Protein AF-A0A512PCZ6-F1 (afdb_monomer_lite)

Foldseek 3Di:
DKAWFFQADPDSVVLCQQFPPFIWDQALFWIWTDGGPHPVGPDDTAIATDDQDARHFAAKEWEKEWFQAPFAIKIFIKIFTAHNVLDTRDIDGQLPMGPDPPPNSNVRRTNPPVNVVVSCVNNVHHYHYYYCYLPVVVCCVNPNCNPPCRVVRLVVLLVQLVVLLVQLVVLLVVLVVVVVVDDPPCNVPSVVSNVSSVVSNVCSVRSNGSNVVVVVVVVVVVVVVVVVVVVVVVVVD

Structure (mmCIF, N/CA/C/O backbone):
data_AF-A0A512PCZ6-F1
#
_entry.id   AF-A0A512PCZ6-F1
#
loop_
_atom_site.group_PDB
_atom_site.id
_atom_site.type_symbol
_atom_site.label_atom_id
_atom_site.label_alt_id
_atom_site.label_comp_id
_atom_site.label_asym_id
_atom_site.label_entity_id
_atom_site.label_seq_id
_atom_site.pdbx_PDB_ins_code
_atom_site.Cartn_x
_atom_site.Cartn_y
_atom_site.Cartn_z
_atom_site.occupancy
_atom_site.B_iso_or_equiv
_atom_site.auth_seq_id
_atom_site.auth_comp_id
_atom_site.auth_asym_id
_atom_site.auth_atom_id
_atom_site.pdbx_PDB_model_num
ATOM 1 N N . MET A 1 1 ? -11.264 8.143 18.933 1.00 89.62 1 MET A N 1
ATOM 2 C CA . MET A 1 1 ? -10.425 9.184 18.302 1.00 89.62 1 MET A CA 1
ATOM 3 C C . MET A 1 1 ? -10.773 9.283 16.828 1.00 89.62 1 MET A C 1
ATOM 5 O O . MET A 1 1 ? -10.723 8.280 16.128 1.00 89.62 1 MET A O 1
ATOM 9 N N . LEU A 1 2 ? -11.138 10.481 16.368 1.00 88.44 2 LEU A N 1
ATOM 10 C CA . LEU A 1 2 ? -11.396 10.754 14.955 1.00 88.44 2 LEU A CA 1
ATOM 11 C C . LEU A 1 2 ? -10.112 11.264 14.290 1.00 88.44 2 LEU A C 1
ATOM 13 O O . LEU A 1 2 ? -9.529 12.254 14.727 1.00 88.44 2 LEU A O 1
ATOM 17 N N . LEU A 1 3 ? -9.690 10.586 13.232 1.00 83.88 3 LEU A N 1
ATOM 18 C CA . LEU A 1 3 ? -8.565 10.932 12.379 1.00 83.88 3 LEU A CA 1
ATOM 19 C C . LEU A 1 3 ? -9.104 11.409 11.031 1.00 83.88 3 LEU A C 1
ATOM 21 O O . LEU A 1 3 ? -9.887 10.723 10.366 1.00 83.88 3 LEU A O 1
ATOM 25 N N . THR A 1 4 ? -8.662 12.589 10.613 1.00 79.31 4 THR A N 1
ATOM 26 C CA . THR A 1 4 ? -8.939 13.142 9.287 1.00 79.31 4 THR A CA 1
ATOM 27 C C . THR A 1 4 ? -7.684 13.073 8.416 1.00 79.31 4 THR A C 1
ATOM 29 O O . THR A 1 4 ? -6.571 13.069 8.945 1.00 79.31 4 THR A O 1
ATOM 32 N N . PRO A 1 5 ? -7.843 12.995 7.083 1.00 71.81 5 PRO A N 1
ATOM 33 C CA . PRO A 1 5 ? -6.726 12.990 6.156 1.00 71.81 5 PRO A CA 1
ATOM 34 C C . PRO A 1 5 ? -5.799 14.192 6.359 1.00 71.81 5 PRO A C 1
ATOM 36 O O . PRO A 1 5 ? -6.232 15.340 6.273 1.00 71.81 5 PRO A O 1
ATOM 39 N N . ASN A 1 6 ? -4.506 13.945 6.542 1.00 69.19 6 ASN A N 1
ATOM 40 C CA . ASN A 1 6 ? -3.483 14.957 6.325 1.00 69.19 6 ASN A CA 1
ATOM 41 C C . ASN A 1 6 ? -3.512 15.408 4.855 1.00 69.19 6 ASN A C 1
ATOM 43 O O . ASN A 1 6 ? -3.554 14.587 3.937 1.00 69.19 6 ASN A O 1
ATOM 47 N N . HIS A 1 7 ? -3.486 16.718 4.627 1.00 61.47 7 HIS A N 1
ATOM 48 C CA . HIS A 1 7 ? -3.535 17.290 3.282 1.00 61.47 7 HIS A CA 1
ATOM 49 C C . HIS A 1 7 ? -2.151 17.616 2.694 1.00 61.47 7 HIS A C 1
ATOM 51 O O . HIS A 1 7 ? -2.075 17.924 1.507 1.00 61.47 7 HIS A O 1
ATOM 57 N N . GLY A 1 8 ? -1.061 17.476 3.461 1.00 53.44 8 GLY A N 1
ATOM 58 C CA . GLY A 1 8 ? 0.315 17.550 2.951 1.00 53.44 8 GLY A CA 1
ATOM 59 C C . GLY A 1 8 ? 0.695 18.847 2.204 1.00 53.44 8 GLY A C 1
ATOM 60 O O . GLY A 1 8 ? -0.005 19.853 2.241 1.00 53.44 8 GLY A O 1
ATOM 61 N N . ARG A 1 9 ? 1.866 18.822 1.544 1.00 47.56 9 ARG A N 1
ATOM 62 C CA . ARG A 1 9 ? 2.565 19.967 0.903 1.00 47.56 9 ARG A CA 1
ATOM 63 C C . ARG A 1 9 ? 2.123 20.283 -0.541 1.00 47.56 9 ARG A C 1
ATOM 65 O O . ARG A 1 9 ? 2.677 21.188 -1.158 1.00 47.56 9 ARG A O 1
ATOM 72 N N . TYR A 1 10 ? 1.200 19.505 -1.097 1.00 52.16 10 TYR A N 1
ATOM 73 C CA . TYR A 1 10 ? 0.726 19.620 -2.483 1.00 52.16 10 TYR A CA 1
ATOM 74 C C . TYR A 1 10 ? -0.538 20.479 -2.553 1.00 52.16 10 TYR A C 1
ATOM 76 O O . TYR A 1 10 ? -1.189 20.645 -1.527 1.00 52.16 10 TYR A O 1
ATOM 84 N N . ASP A 1 11 ? -0.876 21.026 -3.734 1.00 55.56 11 ASP A N 1
ATOM 85 C CA . ASP A 1 11 ? -1.989 21.976 -3.915 1.00 55.56 11 ASP A CA 1
ATOM 86 C C . ASP A 1 11 ? -3.255 21.510 -3.181 1.00 55.56 11 ASP A C 1
ATOM 88 O O . ASP A 1 11 ? -4.015 20.638 -3.629 1.00 55.56 11 ASP A O 1
ATOM 92 N N . GLY A 1 12 ? -3.448 22.121 -2.010 1.00 55.81 12 GLY A N 1
ATOM 93 C CA . GLY A 1 12 ? -4.436 21.716 -1.031 1.00 55.81 12 GLY A CA 1
ATOM 94 C C . GLY A 1 12 ? -5.857 21.889 -1.538 1.00 55.81 12 GLY A C 1
ATOM 95 O O . GLY A 1 12 ? -6.773 21.436 -0.871 1.00 55.81 12 GLY A O 1
ATOM 96 N N . LYS A 1 13 ? -6.092 22.510 -2.702 1.00 60.41 13 LYS A N 1
ATOM 97 C CA . LYS A 1 13 ? -7.433 22.600 -3.294 1.00 60.41 13 LYS A CA 1
ATOM 98 C C . LYS A 1 13 ? -7.805 21.360 -4.104 1.00 60.41 13 LYS A C 1
ATOM 100 O O . LYS A 1 13 ? -8.945 20.905 -4.010 1.00 60.41 13 LYS A O 1
ATOM 105 N N . LEU A 1 14 ? -6.876 20.799 -4.878 1.00 61.47 14 LEU A N 1
ATOM 106 C CA . LEU A 1 14 ? -7.178 19.703 -5.807 1.00 61.47 14 LEU A CA 1
ATOM 107 C C . LEU A 1 14 ? -7.218 18.342 -5.101 1.00 61.47 14 LEU A C 1
ATOM 109 O O . LEU A 1 14 ? -8.095 17.527 -5.384 1.00 61.47 14 LEU A O 1
ATOM 113 N N . ILE A 1 15 ? -6.319 18.124 -4.136 1.00 60.81 15 ILE A N 1
ATOM 114 C CA . ILE A 1 15 ? -6.320 16.916 -3.297 1.00 60.81 15 ILE A CA 1
ATOM 115 C C . ILE A 1 15 ? -7.497 16.965 -2.317 1.00 60.81 15 ILE A C 1
ATOM 117 O O . ILE A 1 15 ? -8.264 16.012 -2.246 1.00 60.81 15 ILE A O 1
ATOM 121 N N . ARG A 1 16 ? -7.732 18.092 -1.634 1.00 63.84 16 ARG A N 1
ATOM 122 C CA . ARG A 1 16 ? -8.834 18.209 -0.661 1.00 63.84 16 ARG A CA 1
ATOM 123 C C . ARG A 1 16 ? -10.203 17.903 -1.264 1.00 63.84 16 ARG A C 1
ATOM 125 O O . ARG A 1 16 ? -10.959 17.166 -0.650 1.00 63.84 16 ARG A O 1
ATOM 132 N N . ARG A 1 17 ? -10.499 18.382 -2.481 1.00 67.25 17 ARG A N 1
ATOM 133 C CA . ARG A 1 17 ? -11.778 18.092 -3.162 1.00 67.25 17 ARG A CA 1
ATOM 134 C C . ARG A 1 17 ? -11.961 16.623 -3.539 1.00 67.25 17 ARG A C 1
ATOM 136 O O . ARG A 1 17 ? -13.079 16.128 -3.519 1.00 67.25 17 ARG A O 1
ATOM 143 N N . ARG A 1 18 ? -10.888 15.917 -3.905 1.00 66.69 18 ARG A N 1
ATOM 144 C CA . ARG A 1 18 ? -10.966 14.490 -4.270 1.00 66.69 18 ARG A CA 1
ATOM 145 C C . ARG A 1 18 ? -11.192 13.587 -3.060 1.00 66.69 18 ARG A C 1
ATOM 147 O O . ARG A 1 18 ? -11.585 12.440 -3.241 1.00 66.69 18 ARG A O 1
ATOM 154 N N . TYR A 1 19 ? -10.941 14.093 -1.855 1.00 67.12 19 TYR A N 1
ATOM 155 C CA . TYR A 1 19 ? -10.901 13.279 -0.642 1.00 67.12 19 TYR A CA 1
ATOM 156 C C . TYR A 1 19 ? -11.730 13.829 0.516 1.00 67.12 19 TYR A C 1
ATOM 158 O O . TYR A 1 19 ? -11.623 13.373 1.654 1.00 67.12 19 TYR A O 1
ATOM 166 N N . GLU A 1 20 ? -12.602 14.782 0.203 1.00 70.94 20 GLU A N 1
ATOM 167 C CA . GLU A 1 20 ? -13.595 15.324 1.113 1.00 70.94 20 GLU A CA 1
ATOM 168 C C . GLU A 1 20 ? -14.537 14.213 1.605 1.00 70.94 20 GLU A C 1
ATOM 170 O O . GLU A 1 20 ? -15.007 13.375 0.825 1.00 70.94 20 GLU A O 1
ATOM 175 N N . GLY A 1 21 ? -14.776 14.189 2.918 1.00 73.94 21 GLY A N 1
ATOM 176 C CA . GLY A 1 21 ? -15.609 13.184 3.583 1.00 73.94 21 GLY A CA 1
ATOM 177 C C . GLY A 1 21 ? -14.881 11.913 4.038 1.00 73.94 21 GLY A C 1
ATOM 178 O O . GLY A 1 21 ? -15.493 11.113 4.738 1.00 73.94 21 GLY A O 1
ATOM 179 N N . SER A 1 22 ? -13.593 11.729 3.709 1.00 82.06 22 SER A N 1
ATOM 180 C CA . SER A 1 22 ? -12.826 10.587 4.229 1.00 82.06 22 SER A CA 1
ATOM 181 C C . SER A 1 22 ? -12.490 10.784 5.708 1.00 82.06 22 SER A C 1
ATOM 183 O O . SER A 1 22 ? -11.993 11.839 6.104 1.00 82.06 22 SER A O 1
ATOM 185 N N . SER A 1 23 ? -12.688 9.760 6.533 1.00 87.25 23 SER A N 1
ATOM 186 C CA . SER A 1 23 ? -12.362 9.788 7.964 1.00 87.25 23 SER A CA 1
ATOM 187 C C . SER A 1 23 ? -12.113 8.384 8.501 1.00 87.25 23 SER A C 1
ATOM 189 O O . SER A 1 23 ? -12.672 7.410 8.003 1.00 87.25 23 SER A O 1
ATOM 191 N N . VAL A 1 24 ? -11.265 8.281 9.520 1.00 90.25 24 VAL A N 1
ATOM 192 C CA . VAL A 1 24 ? -11.082 7.058 10.307 1.00 90.25 24 VAL A CA 1
ATOM 193 C C . VAL A 1 24 ? -11.428 7.391 11.744 1.00 90.25 24 VAL A C 1
ATOM 195 O O . VAL A 1 24 ? -10.840 8.290 12.329 1.00 90.25 24 VAL A O 1
ATOM 198 N N . GLU A 1 25 ? -12.358 6.661 12.328 1.00 93.94 25 GLU A N 1
ATOM 199 C CA . GLU A 1 25 ? -12.648 6.715 13.749 1.00 93.94 25 GLU A CA 1
ATOM 200 C C . GLU A 1 25 ? -12.174 5.419 14.399 1.00 93.94 25 GLU A C 1
ATOM 202 O O . GLU A 1 25 ? -12.557 4.336 13.967 1.00 93.94 25 GLU A O 1
ATOM 207 N N . ILE A 1 26 ? -11.327 5.533 15.418 1.00 92.94 26 ILE A N 1
ATOM 208 C CA . ILE A 1 26 ? -10.860 4.416 16.248 1.00 92.94 26 ILE A CA 1
ATOM 209 C C . ILE A 1 26 ? -11.173 4.794 17.691 1.00 92.94 26 ILE A C 1
ATOM 211 O O . ILE A 1 26 ? -10.540 5.695 18.245 1.00 92.94 26 ILE A O 1
ATOM 215 N N . GLY A 1 27 ? -12.210 4.199 18.269 1.00 90.12 27 GLY A N 1
ATOM 216 C CA . GLY A 1 27 ? -12.646 4.426 19.650 1.00 90.12 27 GLY A CA 1
ATOM 217 C C . GLY A 1 27 ? -12.642 3.131 20.453 1.00 90.12 27 GLY A C 1
ATOM 218 O O . GLY A 1 27 ? -12.263 2.099 19.927 1.00 90.12 27 GLY A O 1
ATOM 219 N N . ALA A 1 28 ? -13.094 3.178 21.707 1.00 87.25 28 ALA A N 1
ATOM 220 C CA . ALA A 1 28 ? -13.149 1.990 22.567 1.00 87.25 28 ALA A CA 1
ATOM 221 C C . ALA A 1 28 ? -14.143 0.922 22.068 1.00 87.25 28 ALA A C 1
ATOM 223 O O . ALA A 1 28 ? -13.954 -0.264 22.310 1.00 87.25 28 ALA A O 1
ATOM 224 N N . GLU A 1 29 ? -15.203 1.334 21.366 1.00 89.75 29 GLU A N 1
ATOM 225 C CA . GLU A 1 29 ? -16.271 0.425 20.931 1.00 89.75 29 GLU A CA 1
ATOM 226 C C . GLU A 1 29 ? -16.068 -0.124 19.513 1.00 89.75 29 GLU A C 1
ATOM 228 O O . GLU A 1 29 ? -16.644 -1.154 19.154 1.00 89.75 29 GLU A O 1
AT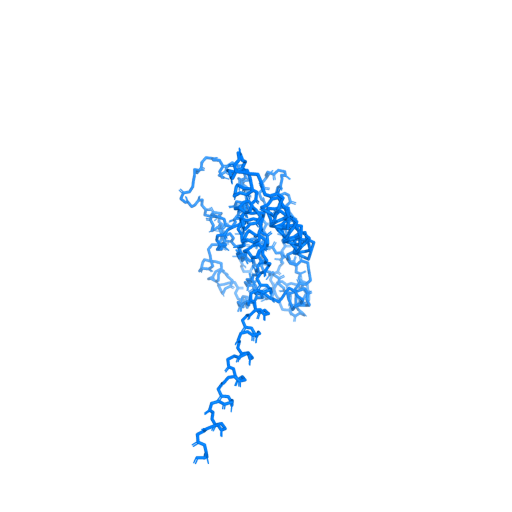OM 233 N N . GLY A 1 30 ? -15.260 0.541 18.682 1.00 94.44 30 GLY A N 1
ATOM 234 C CA . GLY A 1 30 ? -15.209 0.222 17.262 1.00 94.44 30 GLY A CA 1
ATOM 235 C C . GLY A 1 30 ? -14.184 0.993 16.442 1.00 94.44 30 GLY A C 1
ATOM 236 O O . GLY A 1 30 ? -13.645 2.023 16.855 1.00 94.44 30 GLY A O 1
ATOM 237 N N . ILE A 1 31 ? -13.975 0.486 15.227 1.00 95.69 31 ILE A N 1
ATOM 238 C CA . ILE A 1 31 ? -13.249 1.146 14.146 1.00 95.69 31 ILE A CA 1
ATOM 239 C C . ILE A 1 31 ? -14.217 1.392 12.994 1.00 95.69 31 ILE A C 1
ATOM 241 O O . ILE A 1 31 ? -14.827 0.458 12.473 1.00 95.69 31 ILE A O 1
ATOM 245 N N . THR A 1 32 ? -14.313 2.636 12.543 1.00 95.31 32 THR A N 1
ATOM 246 C CA . THR A 1 32 ? -15.087 3.007 11.358 1.00 95.31 32 THR A CA 1
ATOM 247 C C . THR A 1 32 ? -14.198 3.739 10.375 1.00 95.31 32 THR A C 1
ATOM 249 O O . THR A 1 32 ? -13.575 4.740 10.716 1.00 95.31 32 THR A O 1
ATOM 252 N N . TRP A 1 33 ? -14.173 3.276 9.130 1.00 91.81 33 TRP A N 1
ATOM 253 C CA . TRP A 1 33 ? -13.545 4.008 8.042 1.00 91.81 33 TRP A CA 1
ATOM 254 C C . TRP A 1 33 ? -14.589 4.449 7.032 1.00 91.81 33 TRP A C 1
ATOM 256 O O . TRP A 1 33 ? -15.329 3.633 6.477 1.00 91.81 33 TRP A O 1
ATOM 266 N N . THR A 1 34 ? -14.608 5.751 6.775 1.00 89.56 34 THR A N 1
ATOM 267 C CA . THR A 1 34 ? -15.403 6.366 5.721 1.00 89.56 34 THR A CA 1
ATOM 268 C C . THR A 1 34 ? -14.472 6.706 4.562 1.00 89.56 34 THR A C 1
ATOM 270 O O . THR A 1 34 ? -13.518 7.463 4.762 1.00 89.56 34 THR A O 1
ATOM 273 N N . PRO A 1 35 ? -14.711 6.149 3.364 1.00 82.88 35 PRO A N 1
ATOM 274 C CA . PRO A 1 35 ? -13.919 6.449 2.185 1.00 82.88 35 PRO A CA 1
ATOM 275 C C . PRO A 1 35 ? -14.226 7.867 1.677 1.00 82.88 35 PRO A C 1
ATOM 277 O O . PRO A 1 35 ? -15.248 8.461 2.033 1.00 82.88 35 PRO A O 1
ATOM 280 N N . PRO A 1 36 ? -13.369 8.421 0.814 1.00 77.38 36 PRO A N 1
ATOM 281 C CA . PRO A 1 36 ? -13.643 9.692 0.157 1.00 77.38 36 PRO A CA 1
ATOM 282 C C . PRO A 1 36 ? -14.895 9.646 -0.729 1.00 77.38 36 PRO A C 1
ATOM 284 O O . PRO A 1 36 ? -15.188 8.642 -1.372 1.00 77.38 36 PRO A O 1
ATOM 287 N N . SER A 1 37 ? -15.597 10.777 -0.821 1.00 70.62 37 SER A N 1
ATOM 288 C CA . SER A 1 37 ? -16.836 10.917 -1.607 1.00 70.62 37 SER A CA 1
ATOM 289 C C . SER A 1 37 ? -16.637 10.901 -3.133 1.00 70.62 37 SER A C 1
ATOM 291 O O . SER A 1 37 ? -17.601 10.790 -3.896 1.00 70.62 37 SER A O 1
ATOM 293 N N . TYR A 1 38 ? -15.396 11.015 -3.613 1.00 69.31 38 TYR A N 1
ATOM 294 C CA . TYR A 1 38 ? -15.095 11.055 -5.040 1.00 69.31 38 TYR A CA 1
ATOM 295 C C . TYR A 1 38 ? -15.208 9.668 -5.684 1.00 69.31 38 TYR A C 1
ATOM 297 O O . TYR A 1 38 ? -14.456 8.753 -5.354 1.00 69.31 38 TYR A O 1
ATOM 305 N N . ARG A 1 39 ? -16.090 9.540 -6.688 1.00 61.22 39 ARG A N 1
ATOM 306 C CA . ARG A 1 39 ? -16.440 8.270 -7.363 1.00 61.22 39 ARG A CA 1
ATOM 307 C C . ARG A 1 39 ? -15.257 7.399 -7.799 1.00 61.22 39 ARG A C 1
ATOM 309 O O . ARG A 1 39 ? -15.390 6.180 -7.788 1.00 61.22 39 ARG A O 1
ATOM 316 N N . ALA A 1 40 ? -14.128 7.986 -8.205 1.00 58.12 40 ALA A N 1
ATOM 317 C CA . ALA A 1 40 ? -12.972 7.206 -8.662 1.00 58.12 40 ALA A CA 1
ATOM 318 C C . ALA A 1 40 ? -12.235 6.468 -7.526 1.00 58.12 40 ALA A C 1
ATOM 320 O O . ALA A 1 40 ? -11.407 5.607 -7.811 1.00 58.12 40 ALA A O 1
ATOM 321 N N . TYR A 1 41 ? -12.539 6.794 -6.266 1.00 57.03 41 TYR A N 1
ATOM 322 C CA . TYR A 1 41 ? -11.958 6.200 -5.060 1.00 57.03 41 TYR A CA 1
ATOM 323 C C . TYR A 1 41 ? -13.043 5.586 -4.163 1.00 57.03 41 TYR A C 1
ATOM 325 O O . TYR A 1 41 ? -12.903 5.590 -2.942 1.00 57.03 41 TYR A O 1
ATOM 333 N N . ASN A 1 42 ? -14.133 5.073 -4.756 1.00 54.59 42 ASN A N 1
ATOM 334 C CA . ASN A 1 42 ? -15.173 4.317 -4.049 1.00 54.59 42 ASN A CA 1
ATOM 335 C C . ASN A 1 42 ? -14.586 3.011 -3.489 1.00 54.59 42 ASN A C 1
ATOM 337 O O . ASN A 1 42 ? -14.740 1.926 -4.047 1.00 54.59 42 ASN A O 1
ATOM 341 N N . HIS A 1 43 ? -13.871 3.127 -2.383 1.00 65.12 43 HIS A N 1
ATOM 342 C CA . HIS A 1 43 ? -13.505 2.005 -1.549 1.00 65.12 43 HIS A CA 1
ATOM 343 C C . HIS A 1 43 ? -14.709 1.610 -0.687 1.00 65.12 43 HIS A C 1
ATOM 345 O O . HIS A 1 43 ? -15.596 2.423 -0.430 1.00 65.12 43 HIS A O 1
ATOM 351 N N . GLY A 1 44 ? -14.766 0.355 -0.242 1.00 72.50 44 GLY A N 1
ATOM 352 C CA . GLY A 1 44 ? -15.824 -0.081 0.666 1.00 72.50 44 GLY A CA 1
ATOM 353 C C . GLY A 1 44 ? -15.697 0.613 2.023 1.00 72.50 44 GLY A C 1
ATOM 354 O O . GLY A 1 44 ? -14.665 0.484 2.678 1.00 72.50 44 GLY A O 1
ATOM 355 N N . ARG A 1 45 ? -16.747 1.324 2.453 1.00 87.56 45 ARG A N 1
ATOM 356 C CA . ARG A 1 45 ? -16.903 1.747 3.854 1.00 87.56 45 ARG A CA 1
ATOM 357 C C . ARG A 1 45 ? -16.951 0.504 4.739 1.00 87.56 45 ARG A C 1
ATOM 359 O O . ARG A 1 45 ? -17.605 -0.470 4.373 1.00 87.56 45 ARG A O 1
ATOM 366 N N . PHE A 1 46 ? -16.342 0.567 5.918 1.00 91.56 46 PHE A N 1
ATOM 367 C CA . PHE A 1 46 ? -16.547 -0.454 6.942 1.00 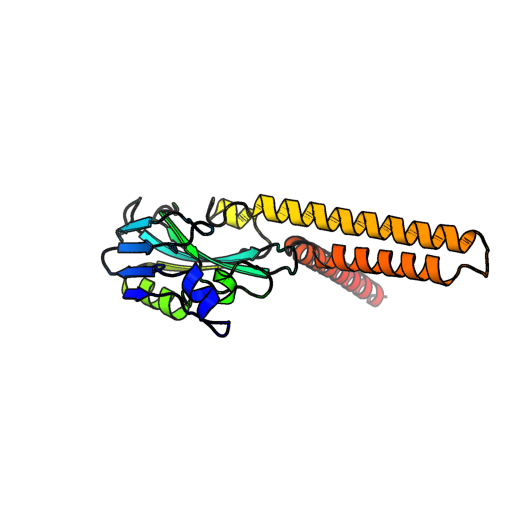91.56 46 PHE A CA 1
ATOM 368 C C . PHE A 1 46 ? -16.715 0.173 8.326 1.00 91.56 46 PHE A C 1
ATOM 370 O O . PHE A 1 46 ? -16.238 1.277 8.597 1.00 91.56 46 PHE A O 1
ATOM 377 N N . SER A 1 47 ? -17.419 -0.546 9.192 1.00 95.06 47 SER A N 1
ATOM 378 C CA . SER A 1 47 ? -17.571 -0.240 10.610 1.00 95.06 47 SER A CA 1
ATOM 379 C C . SER A 1 47 ? -17.598 -1.565 11.354 1.00 95.06 47 SER A C 1
ATOM 381 O O . SER A 1 47 ? -18.377 -2.451 11.003 1.00 95.06 47 SER A O 1
ATOM 383 N N . VAL A 1 48 ? -16.687 -1.730 12.304 1.00 95.25 48 VAL A N 1
ATOM 384 C CA . VAL A 1 48 ? -16.457 -2.987 13.018 1.00 95.25 48 VAL A CA 1
ATOM 385 C C . VAL A 1 48 ? -16.338 -2.697 14.503 1.00 95.25 48 VAL A C 1
ATOM 387 O O . VAL A 1 48 ? -15.738 -1.698 14.895 1.00 95.25 48 VAL A O 1
ATOM 390 N N . THR A 1 49 ? -16.913 -3.559 15.333 1.00 96.75 49 THR A N 1
ATOM 391 C CA . THR A 1 49 ? -16.798 -3.444 16.788 1.00 96.75 49 THR A CA 1
ATOM 392 C C . THR A 1 49 ? -15.479 -4.030 17.266 1.00 96.75 49 THR A C 1
ATOM 394 O O . THR A 1 49 ? -14.948 -4.947 16.642 1.00 96.75 49 THR A O 1
ATOM 397 N N . ILE A 1 50 ? -14.941 -3.502 18.361 1.00 95.50 50 ILE A N 1
ATOM 398 C CA . ILE A 1 50 ? -13.716 -4.020 18.982 1.00 95.50 50 ILE A CA 1
ATOM 399 C C . ILE A 1 50 ? -14.056 -5.171 19.934 1.00 95.50 50 ILE A C 1
ATOM 401 O O . ILE A 1 50 ? -15.102 -5.177 20.589 1.00 95.50 50 ILE A O 1
ATOM 405 N N . GLY A 1 51 ? -13.182 -6.173 19.997 1.00 92.31 51 GLY A N 1
ATOM 406 C CA . GLY A 1 51 ? -13.247 -7.237 20.993 1.00 92.31 51 GLY A CA 1
ATOM 407 C C . GLY A 1 51 ? -12.474 -8.490 20.597 1.00 92.31 51 GLY A C 1
ATOM 408 O O . GLY A 1 51 ? -11.954 -8.600 19.492 1.00 92.31 51 GLY A O 1
ATOM 409 N N . ASP A 1 52 ? -12.473 -9.471 21.496 1.00 91.75 52 ASP A N 1
ATOM 410 C CA . ASP A 1 52 ? -11.651 -10.685 21.375 1.00 91.75 52 ASP A CA 1
ATOM 411 C C . ASP A 1 52 ? -12.397 -11.893 20.786 1.00 91.75 52 ASP A C 1
ATOM 413 O O . ASP A 1 52 ? -12.013 -13.048 20.974 1.00 91.75 52 ASP A O 1
ATOM 417 N N . LEU A 1 53 ? -13.490 -11.641 20.066 1.00 93.00 53 LEU A N 1
ATOM 418 C CA . LEU A 1 53 ? -14.284 -12.677 19.409 1.00 93.00 53 LEU A CA 1
ATOM 419 C C . LEU A 1 53 ? -14.101 -12.615 17.886 1.00 93.00 53 LEU A C 1
ATOM 421 O O . LEU A 1 53 ? -13.884 -11.526 17.350 1.00 93.00 53 LEU A O 1
ATOM 425 N N . PRO A 1 54 ? -14.252 -13.748 17.174 1.00 94.62 54 PRO A N 1
ATOM 426 C CA . PRO A 1 54 ? -14.274 -13.753 15.715 1.00 94.62 54 PRO A CA 1
ATOM 427 C C . PRO A 1 54 ? -15.276 -12.732 15.156 1.00 94.62 54 PRO A C 1
ATOM 429 O O . PRO A 1 54 ? -16.374 -12.562 15.695 1.00 94.62 54 PRO A O 1
ATOM 432 N N . GLY A 1 55 ? -14.892 -12.038 14.085 1.00 93.06 55 GLY A N 1
ATOM 433 C CA . GLY A 1 55 ? -15.686 -10.961 13.484 1.00 93.06 55 GLY A CA 1
ATOM 434 C C . GLY A 1 55 ? -15.607 -9.602 14.194 1.00 93.06 55 GLY A C 1
ATOM 435 O O . GLY A 1 55 ? -16.228 -8.650 13.721 1.00 93.06 55 GLY A O 1
ATOM 436 N N . ARG A 1 56 ? -14.853 -9.480 15.295 1.00 96.31 56 ARG A N 1
ATOM 437 C CA . ARG A 1 56 ? -14.575 -8.204 15.977 1.00 96.31 56 ARG A CA 1
ATOM 438 C C . ARG A 1 56 ? -13.120 -7.801 15.795 1.00 96.31 56 ARG A C 1
ATOM 440 O O . ARG A 1 56 ? -12.237 -8.649 15.731 1.00 96.31 56 ARG A O 1
ATOM 447 N N . ALA A 1 57 ? -12.874 -6.502 15.683 1.00 96.25 57 ALA A N 1
ATOM 448 C CA . ALA A 1 57 ? -11.533 -5.966 15.540 1.00 96.25 57 ALA A CA 1
ATOM 449 C C . ALA A 1 57 ? -10.715 -6.270 16.799 1.00 96.25 57 ALA A C 1
ATOM 451 O O . ALA A 1 57 ? -11.094 -5.875 17.900 1.00 96.25 57 ALA A O 1
ATOM 452 N N . HIS A 1 58 ? -9.589 -6.946 16.598 1.00 96.12 58 HIS A N 1
ATOM 453 C CA . HIS A 1 58 ? -8.637 -7.307 17.645 1.00 96.12 58 HIS A CA 1
ATOM 454 C C . HIS A 1 58 ? -7.249 -6.714 17.370 1.00 96.12 58 HIS A C 1
ATOM 456 O O . HIS A 1 58 ? -6.556 -6.277 18.289 1.00 96.12 58 HIS A O 1
ATOM 462 N N . ALA A 1 59 ? -6.851 -6.641 16.096 1.00 96.62 59 ALA A N 1
ATOM 463 C CA . ALA A 1 59 ? -5.558 -6.100 15.702 1.00 96.62 59 ALA A CA 1
ATOM 464 C C . ALA A 1 59 ? -5.650 -5.178 14.483 1.00 96.62 59 ALA A C 1
ATOM 466 O O . ALA A 1 59 ? -6.443 -5.398 13.561 1.00 96.62 59 ALA A O 1
ATOM 467 N N . VAL A 1 60 ? -4.776 -4.174 14.459 1.00 96.56 60 VAL A N 1
ATOM 468 C CA . VAL A 1 60 ? -4.493 -3.343 13.290 1.00 96.56 60 VAL A CA 1
ATOM 469 C C . VAL A 1 60 ? -3.038 -3.549 12.892 1.00 96.56 60 VAL A C 1
ATOM 471 O O . VAL A 1 60 ? -2.119 -3.249 13.652 1.00 96.56 60 VAL A O 1
ATOM 474 N N . THR A 1 61 ? -2.823 -4.048 11.678 1.00 96.31 61 THR A N 1
ATOM 475 C CA . THR A 1 61 ? -1.488 -4.250 11.112 1.00 96.31 61 THR A CA 1
ATOM 476 C C . THR A 1 61 ? -1.203 -3.199 10.048 1.00 96.31 61 THR A C 1
ATOM 478 O O . THR A 1 61 ? -1.940 -3.086 9.064 1.00 96.31 61 THR A O 1
ATOM 481 N N . LYS A 1 62 ? -0.105 -2.455 10.197 1.00 93.25 62 LYS A N 1
ATOM 482 C CA . LYS A 1 62 ? 0.499 -1.718 9.086 1.00 93.25 62 LYS A CA 1
ATOM 483 C C . LYS A 1 62 ? 1.214 -2.720 8.187 1.00 93.25 62 LYS A C 1
ATOM 485 O O . LYS A 1 62 ? 2.113 -3.424 8.629 1.00 93.25 62 LYS A O 1
ATOM 490 N N . ILE A 1 63 ? 0.812 -2.775 6.926 1.00 90.38 63 ILE A N 1
ATOM 491 C CA . ILE A 1 63 ? 1.519 -3.525 5.891 1.00 90.38 63 ILE A CA 1
ATOM 492 C C . ILE A 1 63 ? 2.261 -2.552 4.984 1.00 90.38 63 ILE A C 1
ATOM 494 O O . ILE A 1 63 ? 1.695 -1.533 4.577 1.00 90.38 63 ILE A O 1
ATOM 498 N N . ARG A 1 64 ? 3.504 -2.882 4.641 1.00 85.94 64 ARG A N 1
ATOM 499 C CA . ARG A 1 64 ? 4.278 -2.228 3.582 1.00 85.94 64 ARG A CA 1
ATOM 500 C C . ARG A 1 64 ? 4.434 -3.181 2.411 1.00 85.94 64 ARG A C 1
ATOM 502 O O . ARG A 1 64 ? 4.737 -4.354 2.608 1.00 85.94 64 ARG A O 1
ATOM 509 N N . THR A 1 65 ? 4.215 -2.707 1.192 1.00 80.38 65 THR A N 1
ATOM 510 C CA . THR A 1 65 ? 4.463 -3.518 -0.003 1.00 80.38 65 THR A CA 1
ATOM 511 C C . THR A 1 65 ? 4.856 -2.666 -1.202 1.00 80.38 65 THR A C 1
ATOM 513 O O . THR A 1 65 ? 4.593 -1.464 -1.256 1.00 80.38 65 THR A O 1
ATOM 516 N N . ALA A 1 66 ? 5.489 -3.304 -2.182 1.00 76.12 66 ALA A N 1
ATOM 517 C CA . ALA A 1 66 ? 5.859 -2.673 -3.436 1.00 76.12 66 ALA A CA 1
ATOM 518 C C . ALA A 1 66 ? 4.611 -2.334 -4.258 1.00 76.12 66 ALA A C 1
ATOM 520 O O 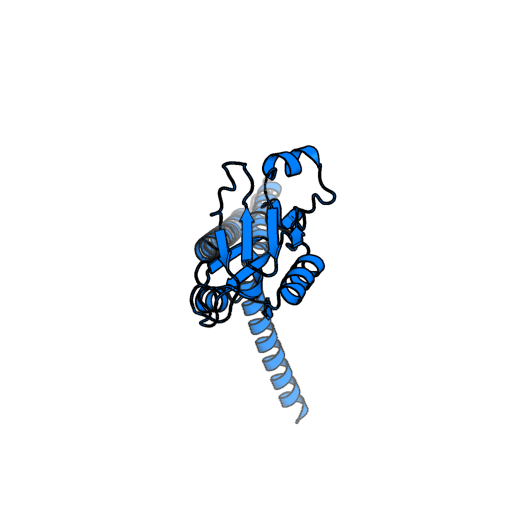. ALA A 1 66 ? 3.746 -3.179 -4.456 1.00 76.12 66 ALA A O 1
ATOM 521 N N . PHE A 1 67 ? 4.555 -1.131 -4.822 1.00 70.94 67 PHE A N 1
ATOM 522 C CA . PHE A 1 67 ? 3.544 -0.746 -5.797 1.00 70.94 67 PHE A CA 1
ATOM 523 C C . PHE A 1 67 ? 4.193 -0.517 -7.164 1.00 70.94 67 PHE A C 1
ATOM 525 O O . PHE A 1 67 ? 4.969 0.430 -7.345 1.00 70.94 67 PHE A O 1
ATOM 532 N N . PRO A 1 68 ? 3.899 -1.376 -8.150 1.00 62.56 68 PRO A N 1
ATOM 533 C CA . PRO A 1 68 ? 4.384 -1.178 -9.503 1.00 62.56 68 PRO A CA 1
ATOM 534 C C . PRO A 1 68 ? 3.583 -0.043 -10.156 1.00 62.56 68 PRO A C 1
ATOM 536 O O . PRO A 1 68 ? 2.380 -0.156 -10.387 1.00 62.56 68 PRO A O 1
ATOM 539 N N . SER A 1 69 ? 4.253 1.069 -10.449 1.00 57.84 69 SER A N 1
ATOM 540 C CA . SER A 1 69 ? 3.682 2.206 -11.170 1.00 57.84 69 SER A CA 1
ATOM 541 C C . SER A 1 69 ? 4.341 2.366 -12.538 1.00 57.84 69 SER A C 1
ATOM 543 O O . SER A 1 69 ? 5.493 1.983 -12.734 1.00 57.84 69 SER A O 1
ATOM 545 N N . ARG A 1 70 ? 3.595 2.953 -13.486 1.00 49.12 70 ARG A N 1
ATOM 546 C CA . ARG A 1 70 ? 4.049 3.208 -14.863 1.00 49.12 70 ARG A CA 1
ATOM 547 C C . ARG A 1 70 ? 5.230 4.183 -14.949 1.00 49.12 70 ARG A C 1
ATOM 549 O O . ARG A 1 70 ? 5.893 4.202 -15.977 1.00 49.12 70 ARG A O 1
ATOM 556 N N . SER A 1 71 ? 5.455 5.005 -13.922 1.00 46.47 71 SER A N 1
ATOM 557 C CA . SER A 1 71 ? 6.439 6.097 -13.950 1.00 46.47 71 SER A CA 1
ATOM 558 C C . SER A 1 71 ? 7.561 5.944 -12.923 1.00 46.47 71 SER A C 1
ATOM 560 O O . SER A 1 71 ? 8.679 6.363 -13.201 1.00 46.47 71 SER A O 1
ATOM 562 N N . SER A 1 72 ? 7.315 5.326 -11.763 1.00 48.75 72 SER A N 1
ATOM 563 C CA . SER A 1 72 ? 8.391 4.886 -10.867 1.00 48.75 72 SER A CA 1
ATOM 564 C C . SER A 1 72 ? 7.920 3.787 -9.916 1.00 48.75 72 SER A C 1
ATOM 566 O O . SER A 1 72 ? 6.789 3.803 -9.431 1.00 48.75 72 SER A O 1
ATOM 568 N N . ALA A 1 73 ? 8.796 2.819 -9.639 1.00 53.88 73 ALA A N 1
ATOM 569 C CA . ALA A 1 73 ? 8.549 1.820 -8.604 1.00 53.88 73 ALA A CA 1
ATOM 570 C C . ALA A 1 73 ? 8.407 2.527 -7.252 1.00 53.88 73 ALA A C 1
ATOM 572 O O . ALA A 1 73 ? 9.327 3.243 -6.858 1.00 53.88 73 ALA A O 1
ATOM 573 N N . GLY A 1 74 ? 7.274 2.326 -6.580 1.00 63.94 74 GLY A N 1
ATOM 574 C CA . GLY A 1 74 ? 7.011 2.912 -5.273 1.00 63.94 74 GLY A CA 1
ATOM 575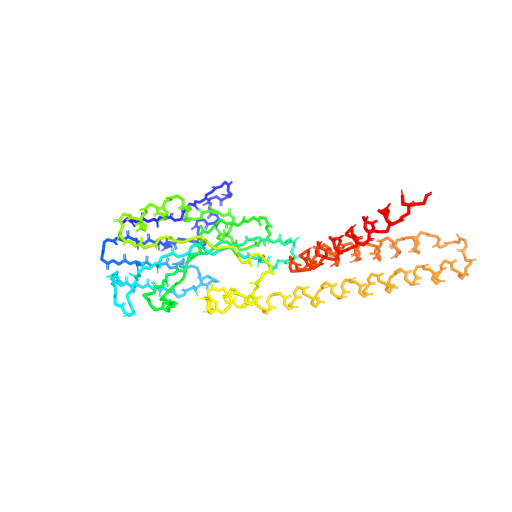 C C . GLY A 1 74 ? 6.728 1.867 -4.207 1.00 63.94 74 GLY A C 1
ATOM 576 O O . GLY A 1 74 ? 6.644 0.670 -4.484 1.00 63.94 74 GLY A O 1
ATOM 577 N N . GLU A 1 75 ? 6.554 2.340 -2.985 1.00 73.25 75 GLU A N 1
ATOM 578 C CA . GLU A 1 75 ? 6.072 1.555 -1.851 1.00 73.25 75 GLU A CA 1
ATOM 579 C C . GLU A 1 75 ? 4.746 2.132 -1.382 1.00 73.25 75 GLU A C 1
ATOM 581 O O . GLU A 1 75 ? 4.551 3.349 -1.390 1.00 73.25 75 GLU A O 1
ATOM 586 N N . ILE A 1 76 ? 3.843 1.258 -0.955 1.00 75.69 76 ILE A N 1
ATOM 587 C CA . ILE A 1 76 ? 2.575 1.647 -0.357 1.00 75.69 76 ILE A CA 1
ATOM 588 C C . ILE A 1 76 ? 2.478 1.068 1.041 1.00 75.69 76 ILE A C 1
ATOM 590 O O . ILE A 1 76 ? 2.845 -0.083 1.285 1.00 75.69 76 ILE A O 1
ATOM 594 N N . ASN A 1 77 ? 1.948 1.876 1.951 1.00 82.31 77 ASN A N 1
ATOM 595 C CA . ASN A 1 77 ? 1.558 1.426 3.271 1.00 82.31 77 ASN A CA 1
ATOM 596 C C . ASN A 1 77 ? 0.024 1.393 3.376 1.00 82.31 77 ASN A C 1
ATOM 598 O O . ASN A 1 77 ? -0.681 2.291 2.893 1.00 82.31 77 ASN A O 1
ATOM 602 N N . ARG A 1 78 ? -0.502 0.360 4.032 1.00 87.00 78 ARG A N 1
ATOM 603 C CA . ARG A 1 78 ? -1.936 0.193 4.298 1.00 87.00 78 ARG A CA 1
ATOM 604 C C . ARG A 1 78 ? -2.147 -0.322 5.713 1.00 87.00 78 ARG A C 1
ATOM 606 O O . ARG A 1 78 ? -1.302 -1.041 6.232 1.00 87.00 78 ARG A O 1
ATOM 613 N N . TYR A 1 79 ? -3.270 0.034 6.319 1.00 92.12 79 TYR A N 1
ATOM 614 C CA . TYR A 1 79 ? -3.700 -0.541 7.585 1.00 92.12 79 TYR A CA 1
ATOM 615 C C . TYR A 1 79 ? -4.747 -1.612 7.320 1.00 92.12 79 TYR A C 1
ATOM 617 O O . TYR A 1 79 ? -5.711 -1.381 6.585 1.00 92.12 79 TYR A O 1
ATOM 625 N N . VAL A 1 80 ? -4.539 -2.786 7.899 1.00 94.50 80 VAL A N 1
ATOM 626 C CA . VAL A 1 80 ? -5.439 -3.934 7.803 1.00 94.50 80 VAL A CA 1
ATOM 627 C C . VAL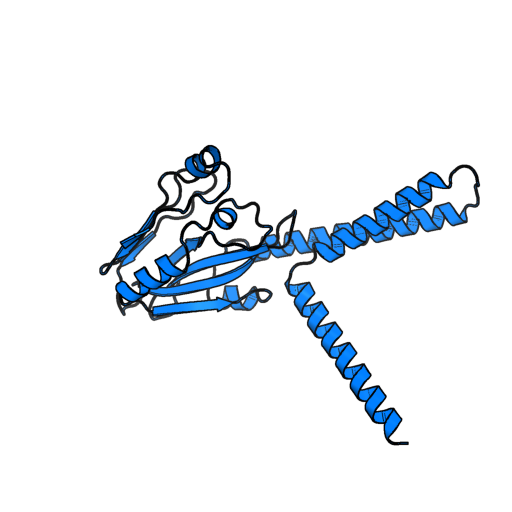 A 1 80 ? -5.996 -4.204 9.190 1.00 94.50 80 VAL A C 1
ATOM 629 O O . VAL A 1 80 ? -5.234 -4.340 10.144 1.00 94.50 80 VAL A O 1
ATOM 632 N N . VAL A 1 81 ? -7.319 -4.252 9.300 1.00 95.50 81 VAL A N 1
ATOM 633 C CA . VAL A 1 81 ? -8.027 -4.582 10.538 1.00 95.50 81 VAL A CA 1
ATOM 634 C C . VAL A 1 81 ? -8.366 -6.063 10.508 1.00 95.50 81 VAL A C 1
ATOM 636 O O . VAL A 1 81 ? -8.976 -6.536 9.545 1.00 95.50 81 VAL A O 1
ATOM 639 N N . THR A 1 82 ? -7.983 -6.780 11.560 1.00 96.31 82 THR A N 1
ATOM 640 C CA . THR A 1 82 ? -8.185 -8.228 11.677 1.00 96.31 82 THR A CA 1
ATOM 641 C C . THR A 1 82 ? -8.821 -8.619 13.005 1.00 96.31 82 THR A C 1
ATOM 643 O O . THR A 1 82 ? -8.711 -7.886 13.993 1.00 96.31 82 THR A O 1
ATOM 646 N N . ASP A 1 83 ? -9.495 -9.767 13.012 1.00 96.19 83 ASP A N 1
ATOM 647 C CA . ASP A 1 83 ? -10.003 -10.404 14.229 1.00 96.19 83 ASP A CA 1
ATOM 648 C C . ASP A 1 83 ? -8.975 -11.341 14.888 1.00 96.19 83 ASP A C 1
ATOM 650 O O . ASP A 1 83 ? -7.838 -11.477 14.428 1.00 96.19 83 ASP A O 1
ATOM 654 N N . THR A 1 84 ? -9.373 -12.008 15.975 1.00 94.62 84 THR A N 1
ATOM 655 C CA . THR A 1 84 ? -8.521 -12.947 16.728 1.00 94.62 84 THR A CA 1
ATOM 656 C C . THR A 1 84 ? -8.096 -14.187 15.941 1.00 94.62 84 THR A C 1
ATOM 658 O O . THR A 1 84 ? -7.130 -14.848 16.320 1.00 94.62 84 THR A O 1
ATOM 661 N N . THR A 1 85 ? -8.774 -14.505 14.837 1.00 93.56 85 THR A N 1
ATOM 662 C CA . THR A 1 85 ? -8.424 -15.617 13.939 1.00 93.56 85 THR A CA 1
ATOM 663 C C . THR A 1 85 ? -7.501 -15.184 12.799 1.00 93.56 85 THR A C 1
ATOM 665 O O . THR A 1 85 ? -6.986 -16.026 12.065 1.00 93.56 85 THR A O 1
ATOM 668 N N . GLY A 1 86 ? -7.272 -13.874 12.654 1.00 89.75 86 GLY A N 1
ATOM 669 C CA . GLY A 1 86 ? -6.544 -13.280 11.537 1.00 89.75 86 GLY A CA 1
ATOM 670 C C . GLY A 1 86 ? -7.418 -12.994 10.313 1.00 89.75 86 GLY A C 1
ATOM 671 O O . GLY A 1 86 ? -6.882 -12.653 9.258 1.00 89.75 86 GLY A O 1
ATOM 672 N N . ALA A 1 87 ? -8.747 -13.106 10.416 1.00 92.94 87 ALA A N 1
ATOM 673 C CA . ALA A 1 87 ? -9.645 -12.759 9.322 1.00 92.94 87 ALA A CA 1
ATOM 674 C C . ALA A 1 87 ? -9.673 -11.239 9.113 1.00 92.94 87 ALA A C 1
ATOM 676 O O . ALA A 1 87 ? -9.755 -10.470 10.071 1.00 92.94 87 ALA A O 1
ATOM 677 N N . ILE A 1 88 ? -9.620 -10.796 7.854 1.00 93.94 88 ILE A N 1
ATOM 678 C CA . ILE A 1 88 ? -9.666 -9.371 7.511 1.00 93.94 88 ILE A CA 1
ATOM 679 C C . ILE A 1 88 ? -11.098 -8.864 7.631 1.00 93.94 88 ILE A C 1
ATOM 681 O O . ILE A 1 88 ? -11.992 -9.332 6.928 1.00 93.94 88 ILE A O 1
ATOM 685 N N . LEU A 1 89 ? -11.286 -7.844 8.461 1.00 93.50 89 LEU A N 1
ATOM 686 C CA . LEU A 1 89 ? -12.567 -7.157 8.624 1.00 93.50 89 LEU A CA 1
ATOM 687 C C . LEU A 1 89 ? -12.638 -5.860 7.810 1.00 93.50 89 LEU A C 1
ATOM 689 O O . LEU A 1 89 ? -13.720 -5.377 7.485 1.00 93.50 89 LEU A O 1
ATOM 693 N N . GLY A 1 90 ? -11.483 -5.288 7.470 1.00 91.44 90 GLY A N 1
ATOM 694 C CA . GLY A 1 90 ? -11.399 -4.065 6.686 1.00 91.44 90 GLY A CA 1
ATOM 695 C C . GLY A 1 90 ? -9.962 -3.657 6.396 1.00 91.44 90 GLY A C 1
ATOM 696 O O . GLY A 1 90 ? -9.012 -4.147 7.006 1.00 91.44 90 GLY A O 1
ATOM 697 N N . SER A 1 91 ? -9.789 -2.736 5.452 1.00 89.94 91 SER A N 1
ATOM 698 C CA . SER A 1 91 ? -8.500 -2.087 5.223 1.00 89.94 91 SER A CA 1
ATOM 699 C C . SER A 1 91 ? -8.690 -0.647 4.771 1.00 89.94 91 SER A C 1
ATOM 701 O O . SER A 1 91 ? -9.670 -0.322 4.102 1.00 89.94 91 SER A O 1
ATOM 703 N N . PHE A 1 92 ? -7.752 0.218 5.138 1.00 87.62 92 PHE A N 1
ATOM 704 C CA . PHE A 1 92 ? -7.771 1.638 4.795 1.00 87.62 92 PHE A CA 1
ATOM 705 C C . PHE A 1 92 ? -6.341 2.135 4.529 1.00 87.62 92 PHE A C 1
ATOM 707 O O . PHE A 1 92 ? -5.380 1.580 5.072 1.00 87.62 92 PHE A O 1
ATOM 714 N N . PRO A 1 93 ? -6.148 3.116 3.629 1.00 80.81 93 PRO A N 1
ATOM 715 C CA . PRO A 1 93 ? -4.811 3.571 3.246 1.00 80.81 93 PRO A CA 1
ATOM 716 C C . PRO A 1 93 ? -4.112 4.245 4.431 1.00 80.81 93 PRO A C 1
ATOM 718 O O . PRO A 1 93 ? -4.773 4.915 5.210 1.00 80.81 93 PRO A O 1
ATOM 721 N N . SER A 1 94 ? -2.786 4.142 4.564 1.00 74.88 94 SER A N 1
ATOM 722 C CA . SER A 1 94 ? -2.065 5.029 5.501 1.00 74.88 94 SER A CA 1
ATOM 723 C C . SER A 1 94 ? -1.771 6.401 4.902 1.00 74.88 94 SER A C 1
ATOM 725 O O . SER A 1 94 ? -1.536 7.384 5.603 1.00 74.88 94 SER A O 1
ATOM 727 N N . GLY A 1 95 ? -1.759 6.443 3.574 1.00 62.06 95 GLY A N 1
ATOM 728 C CA . GLY A 1 95 ? -1.345 7.576 2.776 1.00 62.06 95 GLY A CA 1
ATOM 729 C C . GLY A 1 95 ? 0.161 7.860 2.775 1.00 62.06 95 GLY A C 1
ATOM 730 O O . GLY A 1 95 ? 0.599 8.796 2.123 1.00 62.06 95 G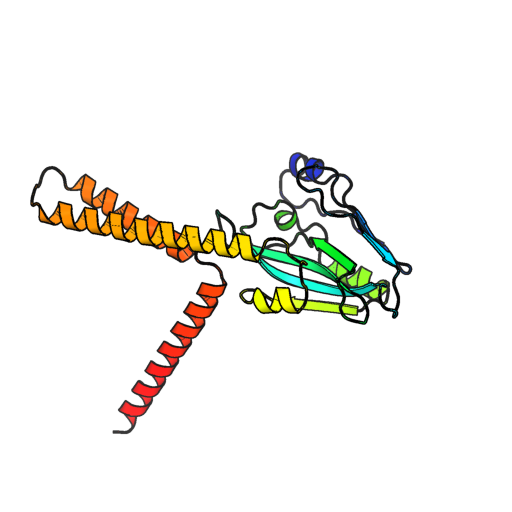LY A O 1
ATOM 731 N N . GLU A 1 96 ? 0.978 7.057 3.452 1.00 59.53 96 GLU A N 1
ATOM 732 C CA . GLU A 1 96 ? 2.439 7.135 3.374 1.00 59.53 96 GLU A CA 1
ATOM 733 C C . GLU A 1 96 ? 2.929 6.172 2.283 1.00 59.53 96 GLU A C 1
ATOM 735 O O . GLU A 1 96 ? 2.784 4.957 2.426 1.00 59.53 96 GLU A O 1
ATOM 740 N N . GLY A 1 97 ? 3.484 6.686 1.188 1.00 54.22 97 GLY A N 1
ATOM 741 C CA . GLY A 1 97 ? 4.153 5.880 0.169 1.00 54.22 97 GLY A CA 1
ATOM 742 C C . GLY A 1 97 ? 5.466 6.511 -0.278 1.00 54.22 97 GLY A C 1
ATOM 743 O O . GLY A 1 97 ? 5.579 7.730 -0.400 1.00 54.22 97 GLY A O 1
ATOM 744 N N . VAL A 1 98 ? 6.479 5.679 -0.513 1.00 50.16 98 VAL A N 1
ATOM 745 C CA . VAL A 1 98 ? 7.764 6.134 -1.053 1.00 50.16 98 VAL A CA 1
ATOM 746 C C . VAL A 1 98 ? 7.629 6.181 -2.570 1.00 50.16 98 VAL A C 1
ATOM 748 O O . VAL A 1 98 ? 7.380 5.161 -3.204 1.00 50.16 98 VAL A O 1
ATOM 751 N N . THR A 1 99 ? 7.724 7.396 -3.120 1.00 47.81 99 THR A N 1
ATOM 752 C CA . THR A 1 99 ? 7.932 7.751 -4.537 1.00 47.81 99 THR A CA 1
ATOM 753 C C . THR A 1 99 ? 7.432 6.743 -5.576 1.00 47.81 99 THR A C 1
ATOM 755 O O . THR A 1 99 ? 8.156 5.834 -5.970 1.00 47.81 99 THR A O 1
ATOM 758 N N . GLY A 1 100 ? 6.246 6.983 -6.138 1.00 42.56 100 GLY A N 1
ATOM 759 C CA . GLY A 1 100 ? 5.916 6.462 -7.467 1.00 42.56 100 GLY A CA 1
ATOM 760 C C . GLY A 1 100 ? 4.501 6.013 -7.705 1.00 42.56 100 GLY A C 1
ATOM 761 O O . GLY A 1 100 ? 4.060 6.019 -8.851 1.00 42.56 100 GLY A O 1
ATOM 762 N N . SER A 1 101 ? 3.739 5.698 -6.664 1.00 46.22 101 SER A N 1
ATOM 763 C CA . SER A 1 101 ? 2.305 5.525 -6.838 1.00 46.22 101 SER A CA 1
ATOM 764 C C . SER A 1 101 ? 1.690 6.891 -7.149 1.00 46.22 101 SER A C 1
ATOM 766 O O . SER A 1 101 ? 1.628 7.766 -6.290 1.00 46.22 101 SER A O 1
ATOM 768 N N . SER A 1 102 ? 1.186 7.075 -8.364 1.00 45.78 102 SER A N 1
ATOM 769 C CA . SER A 1 102 ? 0.355 8.226 -8.739 1.00 45.78 102 SER A CA 1
ATOM 770 C C . SER A 1 102 ? -1.031 8.208 -8.072 1.00 45.78 102 SER A C 1
ATOM 772 O O . SER A 1 102 ? -1.897 9.008 -8.424 1.00 45.78 102 SER A O 1
ATOM 774 N N . LEU A 1 103 ? -1.249 7.306 -7.108 1.00 53.69 103 LEU A N 1
ATOM 775 C CA . LEU A 1 103 ? -2.409 7.298 -6.229 1.00 53.69 103 LEU A CA 1
ATOM 776 C C . LEU A 1 103 ? -2.244 8.434 -5.207 1.00 53.69 103 LEU A C 1
ATOM 778 O O . LEU A 1 103 ? -1.319 8.389 -4.392 1.00 53.69 103 LEU A O 1
ATOM 782 N N . PRO A 1 104 ? -3.110 9.459 -5.233 1.00 52.31 104 PRO A N 1
ATOM 783 C CA . PRO A 1 104 ? -2.917 10.647 -4.408 1.00 52.31 104 PRO A CA 1
ATOM 784 C C . PRO A 1 104 ? -2.972 10.390 -2.894 1.00 52.31 104 PRO A C 1
ATOM 786 O O . PRO A 1 104 ? -2.433 11.192 -2.135 1.00 52.31 104 PRO A O 1
ATOM 789 N N . GLU A 1 105 ? -3.580 9.285 -2.448 1.00 56.00 105 GLU A N 1
ATOM 790 C CA . GLU A 1 105 ? -3.563 8.862 -1.042 1.00 56.00 105 GLU A CA 1
ATOM 791 C C . GLU A 1 105 ? -2.132 8.686 -0.523 1.00 56.00 105 GLU A C 1
ATOM 793 O O . GLU A 1 105 ? -1.798 9.258 0.507 1.00 56.00 105 GLU A O 1
ATOM 798 N N . HIS A 1 106 ? -1.259 8.012 -1.277 1.00 55.22 106 HIS A N 1
ATOM 799 C CA . HIS A 1 106 ? 0.130 7.708 -0.901 1.00 55.22 106 HIS A CA 1
ATOM 800 C C . HIS A 1 106 ? 1.088 8.904 -0.964 1.00 55.22 106 HIS A C 1
ATOM 802 O O . HIS A 1 106 ? 2.211 8.830 -0.472 1.00 55.22 106 HIS A O 1
ATOM 808 N N . VAL A 1 107 ? 0.652 10.003 -1.580 1.00 53.38 107 VAL A N 1
ATOM 809 C CA . VAL A 1 107 ? 1.434 11.240 -1.706 1.00 53.38 107 VAL A CA 1
ATOM 810 C C . VAL A 1 107 ? 1.197 12.171 -0.509 1.00 53.38 107 VAL A C 1
ATOM 812 O O . VAL A 1 107 ? 2.035 13.019 -0.209 1.00 53.38 107 VAL A O 1
ATOM 815 N N . ALA A 1 108 ? 0.064 12.032 0.186 1.00 51.94 108 ALA A N 1
ATOM 816 C CA . ALA A 1 108 ? -0.415 13.019 1.153 1.00 51.94 108 ALA A CA 1
ATOM 817 C C . ALA A 1 108 ? -0.283 12.605 2.633 1.00 51.94 108 ALA A C 1
ATOM 819 O O . ALA A 1 108 ? -0.427 13.458 3.507 1.00 51.94 108 ALA A O 1
ATOM 820 N N . GLY A 1 109 ? 0.019 11.343 2.950 1.00 59.28 109 GLY A N 1
ATOM 821 C CA . GLY A 1 109 ? 0.245 10.906 4.335 1.00 59.28 109 GLY A CA 1
ATOM 822 C C . GLY A 1 109 ? -1.011 10.959 5.205 1.00 59.28 109 GLY A C 1
ATOM 823 O O . GLY A 1 109 ? -0.920 11.394 6.350 1.00 59.28 109 GLY A O 1
ATOM 824 N N . TRP A 1 110 ? -2.180 10.601 4.656 1.00 72.62 110 TRP A N 1
ATOM 825 C CA . TRP A 1 110 ? -3.493 10.919 5.238 1.00 72.62 110 TRP A CA 1
ATOM 826 C C . TRP A 1 110 ? -3.693 10.503 6.686 1.00 72.62 110 TRP A C 1
ATOM 828 O O . TRP A 1 110 ? -4.222 11.291 7.462 1.00 72.62 110 TRP A O 1
ATOM 838 N N . TYR A 1 111 ? -3.296 9.290 7.053 1.00 80.81 111 TYR A N 1
ATOM 839 C CA . TYR A 1 111 ? -3.448 8.790 8.413 1.00 80.81 111 TYR A CA 1
ATOM 840 C C . TYR A 1 111 ? -2.057 8.436 8.934 1.00 80.81 111 TYR A C 1
ATOM 842 O O . TYR A 1 111 ? -1.616 7.285 8.800 1.00 80.81 111 TYR A O 1
ATOM 850 N N . PRO A 1 112 ? -1.331 9.432 9.483 1.00 80.00 112 PRO A N 1
ATOM 851 C CA . PRO A 1 112 ? 0.041 9.254 9.921 1.00 80.00 112 PRO A CA 1
ATOM 852 C C . PRO A 1 112 ? 0.152 8.092 10.899 1.00 80.00 112 PRO A C 1
ATOM 854 O O . PRO A 1 112 ? -0.616 8.004 11.859 1.00 80.00 112 PRO A O 1
ATOM 857 N N . MET A 1 113 ? 1.145 7.231 10.682 1.00 86.62 113 MET A N 1
ATOM 858 C CA . MET A 1 113 ? 1.364 6.051 11.518 1.00 86.62 113 MET A CA 1
ATOM 859 C C . MET A 1 113 ? 1.420 6.369 13.017 1.00 86.62 113 MET A C 1
ATOM 861 O O . MET A 1 113 ? 0.761 5.650 13.762 1.00 86.62 113 MET A O 1
ATOM 865 N N . PRO A 1 114 ? 2.100 7.434 13.493 1.00 88.06 114 PRO A N 1
ATOM 866 C CA . PRO A 1 114 ? 2.117 7.728 14.925 1.00 88.06 114 PRO A CA 1
ATOM 867 C C . PRO A 1 114 ? 0.720 7.983 15.507 1.00 88.06 114 PRO A C 1
ATOM 869 O O . PRO A 1 114 ? 0.429 7.536 16.612 1.00 88.06 114 PRO A O 1
ATOM 872 N N . ALA A 1 115 ? -0.158 8.660 14.758 1.00 88.75 115 ALA A N 1
ATOM 873 C CA . ALA A 1 115 ? -1.513 8.970 15.206 1.00 88.75 115 ALA A CA 1
ATOM 874 C C . ALA A 1 115 ? -2.415 7.729 15.198 1.00 88.75 115 ALA A C 1
ATOM 876 O O . ALA A 1 115 ? -3.158 7.507 16.150 1.00 88.75 115 ALA A O 1
ATOM 877 N N . VAL A 1 116 ? -2.320 6.904 14.150 1.00 91.56 116 VAL A N 1
ATOM 878 C CA . VAL A 1 116 ? -3.085 5.651 14.055 1.00 91.56 116 VAL A CA 1
ATOM 879 C C . VAL A 1 116 ? -2.633 4.670 15.125 1.00 91.56 116 VAL A C 1
ATOM 881 O O . VAL A 1 116 ? -3.471 4.148 15.846 1.00 91.56 116 VAL A O 1
ATOM 884 N N . ARG A 1 117 ? -1.321 4.462 15.272 1.00 94.12 117 ARG A N 1
ATOM 885 C CA . ARG A 1 117 ? -0.759 3.569 16.286 1.00 94.12 117 ARG A CA 1
ATOM 886 C C . ARG A 1 117 ? -1.233 3.955 17.681 1.00 94.12 117 ARG A C 1
ATOM 888 O O . ARG A 1 117 ? -1.752 3.102 18.387 1.00 94.12 117 ARG A O 1
ATOM 895 N N . LYS A 1 118 ? -1.125 5.239 18.033 1.00 93.75 118 LYS A N 1
ATOM 896 C CA . LYS A 1 118 ? -1.615 5.735 19.318 1.00 93.75 118 LYS A CA 1
ATOM 897 C C . LYS A 1 118 ? -3.110 5.456 19.498 1.00 93.75 118 LYS A C 1
ATOM 899 O O . LYS A 1 118 ? -3.500 4.936 20.528 1.00 93.75 118 LYS A O 1
ATOM 904 N N . ALA A 1 119 ? -3.937 5.745 18.491 1.00 94.19 119 ALA A N 1
ATOM 905 C CA . ALA A 1 119 ? -5.376 5.496 18.573 1.00 94.19 119 ALA A CA 1
ATOM 906 C C . ALA A 1 119 ? -5.724 4.003 18.734 1.00 94.19 119 ALA A C 1
ATOM 908 O O . ALA A 1 119 ? -6.676 3.673 19.432 1.00 94.19 119 ALA A O 1
ATOM 909 N N . VAL A 1 120 ? -4.965 3.112 18.090 1.00 95.44 120 VAL A N 1
ATOM 910 C CA . VAL A 1 120 ? -5.104 1.651 18.211 1.00 95.44 120 VAL A CA 1
ATOM 911 C C . VAL A 1 120 ? -4.728 1.194 19.621 1.00 95.44 120 VAL A C 1
ATOM 913 O O . VAL A 1 120 ? -5.501 0.475 20.248 1.00 95.44 120 VAL A O 1
ATOM 916 N N . GLU A 1 121 ? -3.582 1.648 20.130 1.00 94.94 121 GLU A N 1
ATOM 917 C CA . GLU A 1 121 ? -3.112 1.331 21.484 1.00 94.94 121 GLU A CA 1
ATOM 918 C C . GLU A 1 121 ? -4.088 1.863 22.553 1.00 94.94 121 GLU A C 1
ATOM 920 O O . GLU A 1 121 ? -4.472 1.119 23.453 1.00 94.94 121 GLU A O 1
ATOM 925 N N . ASP A 1 122 ? -4.576 3.101 22.408 1.00 95.19 122 ASP A N 1
ATOM 926 C CA . ASP A 1 122 ? -5.568 3.718 23.304 1.00 95.19 122 ASP A CA 1
ATOM 927 C C . ASP A 1 122 ? -6.920 2.973 23.285 1.00 95.19 122 ASP A C 1
ATOM 929 O O . ASP A 1 122 ? -7.648 2.969 24.278 1.00 95.19 122 ASP A O 1
ATOM 933 N N . ALA A 1 123 ? -7.266 2.332 22.164 1.00 94.25 123 ALA A N 1
ATOM 934 C CA . ALA A 1 123 ? -8.469 1.511 22.023 1.00 94.25 123 ALA A CA 1
ATOM 935 C C . ALA A 1 123 ? -8.290 0.067 22.534 1.00 94.25 123 ALA A C 1
ATOM 937 O O . ALA A 1 123 ? -9.221 -0.731 22.434 1.00 94.25 123 ALA A O 1
ATOM 938 N N . GLY A 1 124 ? -7.113 -0.285 23.065 1.00 94.31 124 GLY A N 1
ATOM 939 C CA . GLY A 1 124 ? -6.812 -1.625 23.578 1.00 94.31 124 GLY A CA 1
ATOM 940 C C . GLY A 1 124 ? -6.588 -2.682 22.492 1.00 94.31 124 GLY A C 1
ATOM 941 O O . GLY A 1 124 ? -6.596 -3.874 22.784 1.00 94.31 124 GLY A O 1
ATOM 942 N N . LEU A 1 125 ? -6.391 -2.264 21.242 1.00 94.94 125 LEU A N 1
ATOM 943 C CA . LEU A 1 125 ? -6.135 -3.156 20.117 1.00 94.94 125 LEU A CA 1
ATOM 944 C C . LEU A 1 125 ? -4.647 -3.487 20.000 1.00 94.94 125 LEU A C 1
ATOM 946 O O . LEU A 1 125 ? -3.770 -2.689 20.338 1.00 94.94 125 LEU A O 1
ATOM 950 N N . ARG A 1 126 ? -4.348 -4.646 19.413 1.00 96.31 126 ARG A N 1
ATOM 951 C CA . ARG A 1 126 ? -2.976 -5.010 19.063 1.00 96.31 126 ARG A CA 1
ATOM 952 C C . ARG A 1 126 ? -2.502 -4.223 17.839 1.00 96.31 126 ARG A C 1
ATOM 954 O O . ARG A 1 126 ? -3.167 -4.198 16.805 1.00 96.31 126 ARG A O 1
ATOM 961 N N . TRP A 1 127 ? -1.311 -3.640 17.936 1.00 95.62 127 TRP A N 1
ATOM 962 C CA . TRP A 1 127 ? -0.612 -3.030 16.807 1.00 95.62 127 TRP A CA 1
ATOM 963 C C . TRP A 1 127 ? 0.488 -3.953 16.277 1.00 95.62 127 TRP A C 1
ATOM 965 O O . TRP A 1 127 ? 1.314 -4.437 17.048 1.00 95.62 127 TRP A O 1
ATOM 975 N N . ASP A 1 128 ? 0.547 -4.137 14.959 1.00 95.38 128 ASP A N 1
ATOM 976 C CA . ASP A 1 128 ? 1.655 -4.815 14.276 1.00 95.38 128 ASP A CA 1
ATOM 977 C C . ASP A 1 128 ? 2.152 -3.983 13.081 1.00 95.38 128 ASP A C 1
ATOM 979 O O . ASP A 1 128 ? 1.391 -3.243 12.457 1.00 95.38 128 ASP A O 1
ATOM 983 N N . ASP A 1 129 ? 3.425 -4.145 12.717 1.00 92.88 129 ASP A N 1
ATOM 984 C CA . ASP A 1 129 ? 4.019 -3.590 11.493 1.00 92.88 129 ASP A CA 1
ATOM 985 C C . ASP A 1 129 ? 4.727 -4.718 10.733 1.00 92.88 129 ASP A C 1
ATOM 987 O O . ASP A 1 129 ? 5.511 -5.473 11.317 1.00 92.88 129 ASP A O 1
ATOM 991 N N . ARG A 1 130 ? 4.402 -4.890 9.451 1.00 91.62 130 ARG A N 1
ATOM 992 C CA . ARG A 1 130 ? 4.924 -5.969 8.608 1.00 91.62 130 ARG A CA 1
ATOM 993 C C . ARG A 1 130 ? 5.336 -5.451 7.241 1.00 91.62 130 ARG A C 1
ATOM 995 O O . ARG A 1 130 ? 4.563 -4.799 6.539 1.00 91.62 130 ARG A O 1
ATOM 1002 N N . ASP A 1 131 ? 6.541 -5.832 6.836 1.00 86.50 131 ASP A N 1
ATOM 1003 C CA . ASP A 1 131 ? 7.092 -5.502 5.529 1.00 86.50 131 ASP A CA 1
ATOM 1004 C C . ASP A 1 131 ? 7.004 -6.701 4.578 1.00 86.50 131 ASP A C 1
ATOM 1006 O O . ASP A 1 131 ? 7.572 -7.763 4.830 1.00 86.50 131 ASP A O 1
ATOM 1010 N N . PHE A 1 132 ? 6.281 -6.511 3.479 1.00 84.19 132 PHE A N 1
ATOM 1011 C CA . PHE A 1 132 ? 6.122 -7.460 2.379 1.00 84.19 132 PHE A CA 1
ATOM 1012 C C . PHE A 1 132 ? 6.724 -6.922 1.073 1.00 84.19 132 PHE A C 1
ATOM 1014 O O . PHE A 1 132 ? 6.354 -7.344 -0.028 1.00 84.19 132 PHE A O 1
ATOM 1021 N N . THR A 1 133 ? 7.633 -5.951 1.152 1.00 78.38 133 THR A N 1
ATOM 1022 C CA . THR A 1 133 ? 8.300 -5.384 -0.021 1.00 78.38 133 THR A CA 1
ATOM 1023 C C . THR A 1 133 ? 9.109 -6.466 -0.737 1.00 78.38 133 THR A C 1
ATOM 1025 O O . THR A 1 133 ? 10.126 -6.951 -0.250 1.00 78.38 133 THR A O 1
ATOM 1028 N N . GLY A 1 134 ? 8.649 -6.855 -1.929 1.00 71.75 134 GLY A N 1
ATOM 1029 C CA . GLY A 1 134 ? 9.283 -7.907 -2.726 1.00 71.75 134 GLY A CA 1
ATOM 1030 C C . GLY A 1 134 ? 8.829 -9.339 -2.410 1.00 71.75 134 GLY A C 1
ATOM 1031 O O . GLY A 1 134 ? 9.432 -10.264 -2.953 1.00 71.75 134 GLY A O 1
ATOM 1032 N N . ASP A 1 135 ? 7.782 -9.526 -1.596 1.00 80.81 135 ASP A N 1
ATOM 1033 C CA . ASP A 1 135 ? 7.140 -10.827 -1.349 1.00 80.81 135 ASP A CA 1
ATOM 1034 C C . ASP A 1 135 ? 5.603 -10.706 -1.368 1.00 80.81 135 ASP A C 1
ATOM 1036 O O . ASP A 1 135 ? 4.909 -10.748 -0.349 1.00 80.81 135 ASP A O 1
ATOM 1040 N N . ASP A 1 136 ? 5.061 -10.521 -2.573 1.00 76.50 136 ASP A N 1
ATOM 1041 C CA . ASP A 1 136 ? 3.622 -10.406 -2.827 1.00 76.50 136 ASP A CA 1
ATOM 1042 C C . ASP A 1 136 ? 2.859 -11.694 -2.476 1.00 76.50 136 ASP A C 1
ATOM 1044 O O . ASP A 1 136 ? 1.720 -11.645 -2.010 1.00 76.50 136 ASP A O 1
ATOM 1048 N N . LYS A 1 137 ? 3.499 -12.859 -2.627 1.00 80.94 137 LYS A N 1
ATOM 1049 C CA . LYS A 1 137 ? 2.916 -14.147 -2.242 1.00 80.94 137 LYS A CA 1
ATOM 1050 C C . LYS A 1 137 ? 2.708 -14.247 -0.730 1.00 80.94 137 LYS A C 1
ATOM 1052 O O . LYS A 1 137 ? 1.645 -14.711 -0.306 1.00 80.94 137 LYS A O 1
ATOM 1057 N N . ALA A 1 138 ? 3.689 -13.836 0.074 1.00 86.25 138 ALA A N 1
ATOM 1058 C CA . ALA A 1 138 ? 3.548 -13.811 1.528 1.00 86.25 138 ALA A CA 1
ATOM 1059 C C . ALA A 1 138 ? 2.451 -12.834 1.966 1.00 86.25 138 ALA A C 1
ATOM 1061 O O . ALA A 1 138 ? 1.649 -13.185 2.834 1.00 86.25 138 ALA A O 1
ATOM 1062 N N . LEU A 1 139 ? 2.355 -11.667 1.317 1.00 86.81 139 LEU A N 1
ATOM 1063 C CA . LEU A 1 139 ? 1.277 -10.710 1.571 1.00 86.81 139 LEU A CA 1
ATOM 1064 C C . LEU A 1 139 ? -0.100 -11.326 1.316 1.00 86.81 139 LEU A C 1
ATOM 1066 O O . LEU A 1 139 ? -0.950 -11.280 2.196 1.00 86.81 139 LEU A O 1
ATOM 1070 N N . ASP A 1 140 ? -0.319 -11.931 0.149 1.00 85.94 140 ASP A N 1
ATOM 1071 C CA . ASP A 1 140 ? -1.623 -12.515 -0.196 1.00 85.94 140 ASP A CA 1
ATOM 1072 C C . ASP A 1 140 ? -2.000 -13.705 0.691 1.00 85.94 140 ASP A C 1
ATOM 1074 O O . ASP A 1 140 ? -3.181 -13.995 0.863 1.00 85.94 140 ASP A O 1
ATOM 1078 N N . THR A 1 141 ? -1.004 -14.413 1.225 1.00 88.31 141 THR A N 1
ATOM 1079 C CA . THR A 1 141 ? -1.229 -15.537 2.142 1.00 88.31 141 THR A CA 1
ATOM 1080 C C . THR A 1 141 ? -1.622 -15.035 3.528 1.00 88.31 141 THR A C 1
ATOM 1082 O O . THR A 1 141 ? -2.543 -15.572 4.132 1.00 88.31 141 THR A O 1
ATOM 1085 N N . ALA A 1 142 ? -0.931 -14.008 4.032 1.00 89.12 142 ALA A N 1
ATOM 1086 C CA . ALA A 1 142 ? -1.189 -13.444 5.353 1.00 89.12 142 ALA A CA 1
ATOM 1087 C C . ALA A 1 142 ? -2.430 -12.540 5.379 1.00 89.12 142 ALA A C 1
ATOM 1089 O O . ALA A 1 142 ? -3.144 -12.510 6.375 1.00 89.12 142 ALA A O 1
ATOM 1090 N N . PHE A 1 143 ? -2.675 -11.803 4.295 1.00 89.88 143 PHE A N 1
ATOM 1091 C CA . PHE A 1 143 ? -3.712 -10.782 4.194 1.00 89.88 143 PHE A CA 1
ATOM 1092 C C . PHE A 1 143 ? -4.394 -10.805 2.811 1.00 89.88 143 PHE A C 1
ATOM 1094 O O . PHE A 1 143 ? -4.220 -9.878 2.007 1.00 89.88 143 PHE A O 1
ATOM 1101 N N . PRO A 1 144 ? -5.187 -11.847 2.505 1.00 86.44 144 PRO A N 1
ATOM 1102 C CA . PRO A 1 144 ? -5.805 -12.007 1.193 1.00 86.44 144 PRO A CA 1
ATOM 1103 C C . PRO A 1 144 ? -6.710 -10.817 0.846 1.00 86.44 144 PRO A C 1
ATOM 1105 O O . PRO A 1 144 ? -7.656 -10.497 1.559 1.00 86.44 144 PRO A O 1
ATOM 1108 N N . GLY A 1 145 ? -6.428 -10.152 -0.277 1.00 81.19 145 GLY A N 1
ATOM 1109 C CA . GLY A 1 145 ? -7.242 -9.035 -0.771 1.00 81.19 145 GLY A CA 1
ATOM 1110 C C . GLY A 1 145 ? -6.986 -7.679 -0.100 1.00 81.19 145 GLY A C 1
ATOM 1111 O O . GLY A 1 145 ? -7.602 -6.695 -0.508 1.00 81.19 145 GLY A O 1
ATOM 1112 N N . ALA A 1 146 ? -6.047 -7.576 0.850 1.00 82.31 146 ALA A N 1
ATOM 1113 C CA . ALA A 1 146 ? -5.686 -6.296 1.475 1.00 82.31 146 ALA A CA 1
ATOM 1114 C C . ALA A 1 146 ? -5.148 -5.266 0.463 1.00 82.31 146 ALA A C 1
ATOM 1116 O O . ALA A 1 146 ? -5.335 -4.057 0.623 1.00 82.31 146 ALA A O 1
ATOM 1117 N N . VAL A 1 147 ? -4.509 -5.725 -0.616 1.00 79.00 147 VAL A N 1
ATOM 1118 C CA . VAL A 1 147 ? -4.116 -4.886 -1.754 1.00 79.00 147 VAL A CA 1
ATOM 1119 C C . VAL A 1 147 ? -4.715 -5.474 -3.034 1.00 79.00 147 VAL A C 1
ATOM 1121 O O . VAL A 1 147 ? -4.101 -6.331 -3.675 1.00 79.00 147 VAL A O 1
ATOM 1124 N N . PRO A 1 148 ? -5.931 -5.050 -3.425 1.00 72.50 148 PRO A N 1
ATOM 1125 C CA . PRO A 1 148 ? -6.591 -5.606 -4.593 1.00 72.50 148 PRO A CA 1
ATOM 1126 C C . PRO A 1 148 ? -5.777 -5.309 -5.854 1.00 72.50 148 PRO A C 1
ATOM 1128 O O . PRO A 1 148 ? -5.144 -4.263 -5.985 1.00 72.50 148 PRO A O 1
ATOM 1131 N N . HIS A 1 149 ? -5.804 -6.251 -6.796 1.00 71.44 149 HIS A N 1
ATOM 1132 C CA . HIS A 1 149 ? -5.125 -6.163 -8.093 1.00 71.44 149 HIS A CA 1
ATOM 1133 C C . HIS A 1 149 ? -3.592 -6.074 -8.050 1.00 71.44 149 HIS A C 1
ATOM 1135 O O . HIS A 1 149 ? -2.991 -5.937 -9.115 1.00 71.44 149 HIS A O 1
ATOM 1141 N N . LEU A 1 150 ? -2.940 -6.226 -6.890 1.00 73.56 150 LEU A N 1
ATOM 1142 C CA . LEU A 1 150 ? -1.479 -6.140 -6.782 1.00 73.56 150 LEU A CA 1
ATOM 1143 C C . LEU A 1 150 ? -0.767 -7.111 -7.736 1.00 73.56 150 LEU A C 1
ATOM 1145 O O . LEU A 1 150 ? 0.102 -6.703 -8.506 1.00 73.56 150 LEU A O 1
ATOM 1149 N N . ARG A 1 151 ? -1.216 -8.374 -7.787 1.00 71.69 151 ARG A N 1
ATOM 1150 C CA . ARG A 1 151 ? -0.715 -9.373 -8.749 1.00 71.69 151 ARG A CA 1
ATOM 1151 C C . ARG A 1 151 ? -0.878 -8.930 -10.198 1.00 71.69 151 ARG A C 1
ATOM 1153 O O . ARG A 1 151 ? 0.029 -9.108 -11.006 1.00 71.69 151 ARG A O 1
ATOM 1160 N N . THR A 1 152 ? -2.037 -8.375 -10.545 1.00 73.19 152 THR A N 1
ATOM 1161 C CA . THR A 1 152 ? -2.326 -7.912 -11.909 1.00 73.19 152 THR A CA 1
ATOM 1162 C C . THR A 1 152 ? -1.433 -6.737 -12.284 1.00 73.19 152 THR A C 1
ATOM 1164 O O . THR A 1 152 ? -0.884 -6.719 -13.383 1.00 73.19 152 THR A O 1
ATOM 1167 N N . LEU A 1 153 ? -1.227 -5.793 -11.365 1.00 73.06 153 LEU A N 1
ATOM 1168 C CA . LEU A 1 153 ? -0.343 -4.650 -11.566 1.00 73.06 153 LEU A CA 1
ATOM 1169 C C . LEU A 1 153 ? 1.122 -5.092 -11.695 1.00 73.06 153 LEU A C 1
ATOM 1171 O O . LEU A 1 153 ? 1.820 -4.624 -12.593 1.00 73.06 153 LEU A O 1
ATOM 1175 N N . HIS A 1 154 ? 1.577 -6.053 -10.883 1.00 73.19 154 HIS A N 1
ATOM 1176 C CA . HIS A 1 154 ? 2.912 -6.638 -11.030 1.00 73.19 154 HIS A CA 1
ATOM 1177 C C . HIS A 1 154 ? 3.080 -7.352 -12.369 1.00 73.19 154 HIS A C 1
ATOM 1179 O O . HIS A 1 154 ? 4.094 -7.152 -13.032 1.00 73.19 154 HIS A O 1
ATOM 1185 N N . ARG A 1 155 ? 2.088 -8.136 -12.807 1.00 74.00 155 ARG A N 1
ATOM 1186 C CA . ARG A 1 155 ? 2.101 -8.782 -14.129 1.00 74.00 155 ARG A CA 1
ATOM 1187 C C . ARG A 1 155 ? 2.149 -7.762 -15.263 1.00 74.00 155 ARG A C 1
ATOM 1189 O O . ARG A 1 155 ? 2.935 -7.933 -16.186 1.00 74.00 155 ARG A O 1
ATOM 1196 N N . ALA A 1 156 ? 1.352 -6.698 -15.189 1.00 73.44 156 ALA A N 1
ATOM 1197 C CA . ALA A 1 156 ? 1.360 -5.635 -16.189 1.00 73.44 156 ALA A CA 1
ATOM 1198 C C . ALA A 1 156 ? 2.730 -4.945 -16.266 1.00 73.44 156 ALA A C 1
ATOM 1200 O O . ALA A 1 156 ? 3.255 -4.755 -17.361 1.00 73.44 156 ALA A O 1
ATOM 1201 N N . ALA A 1 157 ? 3.345 -4.649 -15.116 1.00 73.06 157 ALA A N 1
ATOM 1202 C CA . ALA A 1 157 ? 4.698 -4.103 -15.063 1.00 73.06 157 ALA A CA 1
ATOM 1203 C C . ALA A 1 157 ? 5.743 -5.073 -15.637 1.00 73.06 157 ALA A C 1
ATOM 1205 O O . ALA A 1 157 ? 6.611 -4.653 -16.392 1.00 73.06 157 ALA A O 1
ATOM 1206 N N . TRP A 1 158 ? 5.622 -6.375 -15.359 1.00 74.69 158 TRP A N 1
ATOM 1207 C CA . TRP A 1 158 ? 6.466 -7.412 -15.960 1.00 74.69 158 TRP A CA 1
ATOM 1208 C C . TRP A 1 158 ? 6.370 -7.441 -17.486 1.00 74.69 158 TRP A C 1
ATOM 1210 O O . TRP A 1 158 ? 7.395 -7.417 -18.165 1.00 74.69 158 TRP A O 1
ATOM 1220 N N . VAL A 1 159 ? 5.150 -7.475 -18.025 1.00 79.62 159 VAL A N 1
ATOM 1221 C CA . VAL A 1 159 ? 4.909 -7.467 -19.475 1.00 79.62 159 VAL A CA 1
ATOM 1222 C C . VAL A 1 159 ? 5.493 -6.203 -20.099 1.00 79.62 159 VAL A C 1
ATOM 1224 O O . VAL A 1 159 ? 6.189 -6.281 -21.107 1.00 79.62 159 VAL A O 1
ATOM 1227 N N . GLN A 1 160 ? 5.278 -5.047 -19.472 1.00 74.94 160 GLN A N 1
ATOM 1228 C CA . GLN A 1 160 ? 5.805 -3.777 -19.953 1.00 74.94 160 GLN A CA 1
ATOM 1229 C C . GLN A 1 160 ? 7.345 -3.746 -19.935 1.00 74.94 160 GLN A C 1
ATOM 1231 O O . GLN A 1 160 ? 7.948 -3.373 -20.939 1.00 74.94 160 GLN A O 1
ATOM 1236 N N . SER A 1 161 ? 7.995 -4.200 -18.857 1.00 76.31 161 SER A N 1
ATOM 1237 C CA . SER A 1 161 ? 9.458 -4.350 -18.796 1.00 76.31 161 SER A CA 1
ATOM 1238 C C . SER A 1 161 ? 9.995 -5.260 -19.898 1.00 76.31 161 SER A C 1
ATOM 1240 O O . SER A 1 161 ? 10.992 -4.922 -20.530 1.00 76.31 161 SER A O 1
ATOM 1242 N N . LEU A 1 162 ? 9.335 -6.391 -20.164 1.00 81.62 162 LEU A N 1
ATOM 1243 C CA . LEU A 1 162 ? 9.734 -7.306 -21.235 1.00 81.62 162 LEU A CA 1
ATOM 1244 C C . LEU A 1 162 ? 9.600 -6.658 -22.616 1.00 81.62 162 LEU A C 1
ATOM 1246 O O . LEU A 1 162 ? 10.513 -6.788 -23.425 1.00 81.62 162 LEU A O 1
ATOM 1250 N N . ILE A 1 163 ? 8.516 -5.920 -22.870 1.00 82.38 163 ILE A N 1
ATOM 1251 C CA . ILE A 1 163 ? 8.328 -5.170 -24.122 1.00 82.38 163 ILE A CA 1
ATOM 1252 C C . ILE A 1 163 ? 9.459 -4.155 -24.315 1.00 82.38 163 ILE A C 1
ATOM 1254 O O . ILE A 1 163 ? 10.037 -4.096 -25.399 1.00 82.38 163 ILE A O 1
ATOM 1258 N N . TYR A 1 164 ? 9.817 -3.400 -23.271 1.00 81.50 164 TYR A N 1
ATOM 1259 C CA . TYR A 1 164 ? 10.932 -2.452 -23.331 1.00 81.50 164 TYR A CA 1
ATOM 1260 C C . TYR A 1 164 ? 12.271 -3.147 -23.603 1.00 81.50 164 TYR A C 1
ATOM 1262 O O . TYR A 1 164 ? 13.035 -2.679 -24.441 1.00 81.50 164 TYR A O 1
ATOM 1270 N N . LEU A 1 165 ? 12.541 -4.284 -22.953 1.00 81.44 165 LEU A N 1
ATOM 1271 C CA . LEU A 1 165 ? 13.775 -5.043 -23.168 1.00 81.44 165 LEU A CA 1
ATOM 1272 C C . LEU A 1 165 ? 13.869 -5.603 -24.592 1.00 81.44 165 LEU A C 1
ATOM 1274 O O . LEU A 1 165 ? 14.889 -5.420 -25.252 1.00 81.44 165 LEU A O 1
ATOM 1278 N N . VAL A 1 166 ? 12.809 -6.254 -25.079 1.00 84.25 166 VAL A N 1
ATOM 1279 C CA . VAL A 1 166 ? 12.760 -6.811 -26.440 1.00 84.25 166 VAL A CA 1
ATOM 1280 C C . VAL A 1 166 ? 12.870 -5.695 -27.476 1.00 84.25 166 VAL A C 1
ATOM 1282 O O . VAL A 1 166 ? 13.668 -5.809 -28.402 1.00 84.25 166 VAL A O 1
ATOM 1285 N N . GLY A 1 167 ? 12.137 -4.593 -27.289 1.00 80.25 167 GLY A N 1
ATOM 1286 C CA . GLY A 1 167 ? 12.252 -3.405 -28.132 1.00 80.25 167 GLY A CA 1
ATOM 1287 C C . GLY A 1 167 ? 13.684 -2.874 -28.157 1.00 80.25 167 GLY A C 1
ATOM 1288 O O . GLY A 1 167 ? 14.254 -2.703 -29.229 1.00 80.25 167 GLY A O 1
ATOM 1289 N N . GLY A 1 168 ? 14.311 -2.715 -26.992 1.00 82.69 168 GLY A N 1
ATOM 1290 C CA . GLY A 1 168 ? 15.697 -2.273 -26.884 1.00 82.69 168 GLY A CA 1
ATOM 1291 C C . GLY A 1 168 ? 16.678 -3.155 -27.662 1.00 82.69 168 GLY A C 1
ATOM 1292 O O . GLY A 1 168 ? 17.483 -2.638 -28.434 1.00 82.69 168 GLY A O 1
ATOM 1293 N N . VAL A 1 169 ? 16.565 -4.484 -27.543 1.00 85.00 169 VAL A N 1
ATOM 1294 C CA . VAL A 1 169 ? 17.385 -5.438 -28.317 1.00 85.00 169 VAL A CA 1
ATOM 1295 C C . VAL A 1 169 ? 17.168 -5.279 -29.824 1.00 85.00 169 VAL A C 1
ATOM 1297 O O . VAL A 1 169 ? 18.142 -5.262 -30.573 1.00 85.00 169 VAL A O 1
ATOM 1300 N N . VAL A 1 170 ? 15.919 -5.128 -30.277 1.00 83.12 170 VAL A N 1
ATOM 1301 C CA . VAL A 1 170 ? 15.596 -4.933 -31.702 1.00 83.12 170 VAL A CA 1
ATOM 1302 C C . VAL A 1 170 ? 16.211 -3.638 -32.233 1.00 83.12 170 VAL A C 1
ATOM 1304 O O . VAL A 1 170 ? 16.874 -3.667 -33.266 1.00 83.12 170 VAL A O 1
ATOM 1307 N N . PHE A 1 171 ? 16.055 -2.520 -31.521 1.00 82.50 171 PHE A N 1
ATOM 1308 C CA . PHE A 1 171 ? 16.611 -1.225 -31.927 1.00 82.50 171 PHE A CA 1
ATOM 1309 C C . PHE A 1 171 ? 18.147 -1.244 -31.961 1.00 82.50 171 PHE A C 1
ATOM 1311 O O . PHE A 1 171 ? 18.743 -0.766 -32.925 1.00 82.50 171 PHE A O 1
ATOM 1318 N N . VAL A 1 172 ? 18.800 -1.861 -30.969 1.00 83.94 172 VAL A N 1
ATOM 1319 C CA . VAL A 1 172 ? 20.260 -2.055 -30.990 1.00 83.94 172 VAL A CA 1
ATOM 1320 C C . VAL A 1 172 ? 20.674 -2.933 -32.176 1.00 83.94 172 VAL A C 1
ATOM 1322 O O . VAL A 1 172 ? 21.600 -2.575 -32.900 1.00 83.94 172 VAL A O 1
ATOM 1325 N N . GLY A 1 173 ? 19.974 -4.041 -32.432 1.00 79.75 173 GLY A N 1
ATOM 1326 C CA . GLY A 1 173 ? 20.250 -4.918 -33.573 1.00 79.75 173 GLY A CA 1
ATOM 1327 C C . GLY A 1 173 ? 20.104 -4.210 -34.924 1.00 79.75 173 GLY A C 1
ATOM 1328 O O . GLY A 1 173 ? 20.967 -4.356 -35.787 1.00 79.75 173 GLY A O 1
ATOM 1329 N N . MET A 1 174 ? 19.065 -3.384 -35.088 1.00 80.44 174 MET A N 1
ATOM 1330 C CA . MET A 1 174 ? 18.869 -2.551 -36.281 1.00 80.44 174 MET A CA 1
ATOM 1331 C C . MET A 1 174 ? 20.002 -1.536 -36.466 1.00 80.44 174 MET A C 1
ATOM 1333 O O . MET A 1 174 ? 20.497 -1.376 -37.580 1.00 80.44 174 MET A O 1
ATOM 1337 N N . ALA A 1 175 ? 20.445 -0.884 -35.385 1.00 81.25 175 ALA A N 1
ATOM 1338 C CA . ALA A 1 175 ? 21.572 0.046 -35.430 1.00 81.25 175 ALA A CA 1
ATOM 1339 C C . ALA A 1 175 ? 22.867 -0.642 -35.889 1.00 81.25 175 ALA A C 1
ATOM 1341 O O . ALA A 1 175 ? 23.580 -0.105 -36.734 1.00 81.25 175 ALA A O 1
ATOM 1342 N N . VAL A 1 176 ? 23.149 -1.840 -35.363 1.00 80.31 176 VAL A N 1
ATOM 1343 C CA . VAL A 1 176 ? 24.332 -2.635 -35.732 1.00 80.31 176 VAL A CA 1
ATOM 1344 C C . VAL A 1 176 ? 24.262 -3.089 -37.192 1.00 80.31 176 VAL A C 1
ATOM 1346 O O . VAL A 1 176 ? 25.246 -2.941 -37.913 1.00 80.31 176 VAL A O 1
ATOM 1349 N N . GLY A 1 177 ? 23.107 -3.587 -37.646 1.00 76.69 177 GLY A N 1
ATOM 1350 C CA . GLY A 1 177 ? 22.909 -4.014 -39.035 1.00 76.69 177 GLY A CA 1
ATOM 1351 C C . GLY A 1 177 ? 23.127 -2.878 -40.036 1.00 76.69 177 GLY A C 1
ATOM 1352 O O . GLY A 1 177 ? 23.902 -3.021 -40.973 1.00 76.69 177 GLY A O 1
ATOM 1353 N N . TRP A 1 178 ? 22.545 -1.703 -39.788 1.00 74.06 178 TRP A N 1
ATOM 1354 C CA . TRP A 1 178 ? 22.735 -0.542 -40.666 1.00 74.06 178 TRP A CA 1
ATOM 1355 C C . TRP A 1 178 ? 24.130 0.071 -40.608 1.00 74.06 178 TRP A C 1
ATOM 1357 O O . TRP A 1 178 ? 24.572 0.664 -41.590 1.00 74.06 178 TRP A O 1
ATOM 1367 N N . ALA A 1 179 ? 24.830 -0.051 -39.480 1.00 71.12 179 ALA A N 1
ATOM 1368 C CA . ALA A 1 179 ? 26.231 0.344 -39.401 1.00 71.12 179 ALA A CA 1
ATOM 1369 C C . ALA A 1 179 ? 27.130 -0.574 -40.252 1.00 71.12 179 ALA A C 1
ATOM 1371 O O . ALA A 1 179 ? 28.129 -0.105 -40.797 1.00 71.12 179 ALA A O 1
ATOM 1372 N N . ALA A 1 180 ? 26.766 -1.854 -40.402 1.00 71.12 180 ALA A N 1
ATOM 1373 C CA . ALA A 1 180 ? 27.503 -2.820 -41.215 1.00 71.12 180 ALA A CA 1
ATOM 1374 C C . ALA A 1 180 ? 27.328 -2.608 -42.734 1.00 71.12 180 ALA A C 1
ATOM 1376 O O . ALA A 1 180 ? 28.238 -2.933 -43.493 1.00 71.12 180 ALA A O 1
ATOM 1377 N N . ASP A 1 181 ? 26.221 -1.997 -43.176 1.00 68.88 181 ASP A N 1
ATOM 1378 C CA . ASP A 1 181 ? 25.905 -1.758 -44.598 1.00 68.88 181 ASP A CA 1
ATOM 1379 C C . ASP A 1 181 ? 26.715 -0.608 -45.259 1.00 68.88 181 ASP A C 1
ATOM 1381 O O . ASP A 1 181 ? 26.541 -0.312 -46.441 1.00 68.88 181 ASP A O 1
ATOM 1385 N N . GLY A 1 182 ? 27.640 0.042 -44.536 1.00 55.34 182 GLY A N 1
ATOM 1386 C CA . GLY A 1 182 ? 28.779 0.753 -45.145 1.00 55.34 182 GLY A CA 1
ATOM 1387 C C . GLY A 1 182 ? 28.526 2.106 -45.840 1.00 55.34 182 GLY A C 1
ATOM 1388 O O . GLY A 1 182 ? 29.304 2.490 -46.713 1.00 55.34 182 GLY A O 1
ATOM 1389 N N . GLY A 1 183 ? 27.492 2.873 -45.469 1.00 57.56 183 GLY A N 1
ATOM 1390 C CA . GLY A 1 183 ? 27.210 4.200 -46.050 1.00 57.56 183 GLY A CA 1
ATOM 1391 C C . GLY A 1 183 ? 27.575 5.399 -45.154 1.00 57.56 183 GLY A C 1
ATOM 1392 O O . GLY A 1 183 ? 26.858 5.699 -44.200 1.00 57.56 183 GLY A O 1
ATOM 1393 N N . TRP A 1 184 ? 28.609 6.174 -45.514 1.00 51.56 184 TRP A N 1
ATOM 1394 C CA . TRP A 1 184 ? 29.080 7.364 -44.768 1.00 51.56 184 TRP A CA 1
ATOM 1395 C C . TRP A 1 184 ? 28.038 8.494 -44.608 1.00 51.56 184 TRP A C 1
ATOM 1397 O O . TRP A 1 184 ? 28.142 9.313 -43.698 1.00 51.56 184 TRP A O 1
ATOM 1407 N N . GLY A 1 185 ? 27.000 8.539 -45.449 1.00 52.09 185 GLY A N 1
ATOM 1408 C CA . GLY A 1 185 ? 25.985 9.603 -45.447 1.00 52.09 185 GLY A CA 1
ATOM 1409 C C . GLY A 1 185 ? 24.850 9.453 -44.426 1.00 52.09 185 GLY A C 1
ATOM 1410 O O . GLY A 1 185 ? 23.948 10.287 -44.410 1.00 52.09 185 GLY A O 1
ATOM 1411 N N . ARG A 1 186 ? 24.833 8.401 -43.594 1.00 55.12 186 ARG A N 1
ATOM 1412 C CA . ARG A 1 186 ? 23.701 8.124 -42.685 1.00 55.12 186 ARG A CA 1
ATOM 1413 C C . ARG A 1 186 ? 24.092 7.853 -41.234 1.00 55.12 186 ARG A C 1
ATOM 1415 O O . ARG A 1 186 ? 23.254 7.367 -40.497 1.00 55.12 186 ARG A O 1
ATOM 1422 N N . PHE A 1 187 ? 25.293 8.222 -40.782 1.00 62.12 187 PHE A N 1
ATOM 1423 C CA . PHE A 1 187 ? 25.792 7.950 -39.417 1.00 62.12 187 PHE A CA 1
ATOM 1424 C C . PHE A 1 187 ? 24.872 8.398 -38.268 1.00 62.12 187 PHE A C 1
ATOM 1426 O O . PHE A 1 187 ? 24.806 7.740 -37.233 1.00 62.12 187 PHE A O 1
ATOM 1433 N N . VAL A 1 188 ? 24.139 9.497 -38.443 1.00 66.19 188 VAL A N 1
ATOM 1434 C CA . VAL A 1 188 ? 23.276 10.058 -37.392 1.00 66.19 188 VAL A CA 1
ATOM 1435 C C . VAL A 1 188 ? 22.117 9.116 -37.046 1.00 66.19 188 VAL A C 1
ATOM 1437 O O . VAL A 1 188 ? 21.737 8.994 -35.885 1.00 66.19 188 VAL A O 1
ATOM 1440 N N . PHE A 1 189 ? 21.571 8.407 -38.033 1.00 72.00 189 PHE A N 1
ATOM 1441 C CA . PHE A 1 189 ? 20.356 7.618 -37.850 1.00 72.00 189 PHE A CA 1
ATOM 1442 C C . PHE A 1 189 ? 20.584 6.298 -37.080 1.00 72.00 189 PHE A C 1
ATOM 1444 O O . PHE A 1 189 ? 19.864 6.075 -36.107 1.00 72.00 189 PHE A O 1
ATOM 1451 N N . PRO A 1 190 ? 21.608 5.469 -37.384 1.00 73.06 190 PRO A N 1
ATOM 1452 C CA . PRO A 1 190 ? 21.989 4.317 -36.566 1.00 73.06 190 PRO A CA 1
ATOM 1453 C C . PRO A 1 190 ? 22.377 4.702 -35.139 1.00 73.06 190 PRO A C 1
ATOM 1455 O O . PRO A 1 190 ? 22.042 3.977 -34.209 1.00 73.06 190 PRO A O 1
ATOM 1458 N N . VAL A 1 191 ? 23.034 5.852 -34.942 1.00 77.38 191 VAL A N 1
ATOM 1459 C CA . VAL A 1 191 ? 23.391 6.337 -33.600 1.00 77.38 191 VAL A CA 1
ATOM 1460 C C . VAL A 1 191 ? 22.139 6.686 -32.795 1.00 77.38 191 VAL A C 1
ATOM 1462 O O . VAL A 1 191 ? 22.013 6.233 -31.662 1.00 77.38 191 VAL A O 1
ATOM 1465 N N . ILE A 1 192 ? 21.180 7.420 -33.374 1.00 80.81 192 ILE A N 1
ATOM 1466 C CA . ILE A 1 192 ? 19.901 7.728 -32.708 1.00 80.81 192 ILE A CA 1
ATOM 1467 C C . ILE A 1 192 ? 19.130 6.442 -32.390 1.00 80.81 192 ILE A C 1
ATOM 1469 O O . ILE A 1 192 ? 18.644 6.276 -31.276 1.00 80.81 192 ILE A O 1
ATOM 1473 N N . VAL A 1 193 ? 19.045 5.512 -33.341 1.00 81.62 193 VAL A N 1
ATOM 1474 C CA . VAL A 1 193 ? 18.343 4.230 -33.171 1.00 81.62 193 VAL A CA 1
ATOM 1475 C C . VAL A 1 193 ? 19.015 3.356 -32.108 1.00 81.62 193 VAL A C 1
ATOM 1477 O O . VAL A 1 193 ? 18.323 2.761 -31.285 1.00 81.62 193 VAL A O 1
ATOM 1480 N N . GLY A 1 194 ? 20.347 3.340 -32.053 1.00 80.31 194 GLY A N 1
ATOM 1481 C CA . GLY A 1 194 ? 21.111 2.650 -31.016 1.00 80.31 194 GLY A CA 1
ATOM 1482 C C . GLY A 1 194 ? 20.925 3.277 -29.633 1.00 80.31 194 GLY A C 1
ATOM 1483 O O . GLY A 1 194 ? 20.698 2.553 -28.668 1.00 80.31 194 GLY A O 1
ATOM 1484 N N . LEU A 1 195 ? 20.957 4.611 -29.534 1.00 85.00 195 LEU A N 1
ATOM 1485 C CA . LEU A 1 195 ? 20.706 5.339 -28.285 1.00 85.00 195 LEU A CA 1
ATOM 1486 C C . LEU A 1 195 ? 19.285 5.111 -27.769 1.00 85.00 195 LEU A C 1
ATOM 1488 O O . LEU A 1 195 ? 19.123 4.827 -26.585 1.00 85.00 195 LEU A O 1
ATOM 1492 N N . LEU A 1 196 ? 18.283 5.143 -28.653 1.00 83.25 196 LEU A N 1
ATOM 1493 C CA . LEU A 1 196 ? 16.916 4.750 -28.314 1.00 83.25 196 LEU A CA 1
ATOM 1494 C C . LEU A 1 196 ? 16.900 3.306 -27.809 1.00 83.25 196 LEU A C 1
ATOM 1496 O O . LEU A 1 196 ? 16.387 3.045 -26.729 1.00 83.25 196 LEU A O 1
ATOM 1500 N N . GLY A 1 197 ? 17.529 2.365 -28.514 1.00 79.44 197 GLY A N 1
ATOM 1501 C CA . GLY A 1 197 ? 17.618 0.976 -28.062 1.00 79.44 197 GLY A CA 1
ATOM 1502 C C . GLY A 1 197 ? 18.211 0.832 -26.654 1.00 79.44 197 GLY A C 1
ATOM 1503 O O . GLY A 1 197 ? 17.645 0.133 -25.814 1.00 79.44 197 GLY A O 1
ATOM 1504 N N . VAL A 1 198 ? 19.297 1.550 -26.356 1.00 84.88 198 VAL A N 1
ATOM 1505 C CA . VAL A 1 198 ? 19.908 1.596 -25.017 1.00 84.88 198 VAL A CA 1
ATOM 1506 C C . VAL A 1 198 ? 18.959 2.213 -23.988 1.00 84.88 198 VAL A C 1
ATOM 1508 O O . VAL A 1 198 ? 18.820 1.667 -22.896 1.00 84.88 198 VAL A O 1
ATOM 1511 N N . GLU A 1 199 ? 18.269 3.301 -24.321 1.00 83.31 199 GLU A N 1
ATOM 1512 C CA . GLU A 1 199 ? 17.271 3.925 -23.448 1.00 83.31 199 GLU A CA 1
ATOM 1513 C C . GLU A 1 199 ? 16.132 2.951 -23.118 1.00 83.31 199 GLU A C 1
ATOM 1515 O O . GLU A 1 199 ? 15.800 2.767 -21.948 1.00 83.31 199 GLU A O 1
ATOM 1520 N N . PHE A 1 200 ? 15.600 2.241 -24.116 1.00 79.62 200 PHE A N 1
ATOM 1521 C CA . PHE A 1 200 ? 14.591 1.194 -23.939 1.00 79.62 200 PHE A CA 1
ATOM 1522 C C . PHE A 1 200 ? 15.089 0.074 -23.005 1.00 79.62 200 PHE A C 1
ATOM 1524 O O . PHE A 1 200 ? 14.352 -0.359 -22.117 1.00 79.62 200 PHE A O 1
ATOM 1531 N N . LEU A 1 201 ? 16.352 -0.354 -23.126 1.00 79.94 201 LEU A N 1
ATOM 1532 C CA . LEU A 1 201 ? 16.959 -1.331 -22.210 1.00 79.94 201 LEU A CA 1
ATOM 1533 C C . LEU A 1 201 ? 17.083 -0.785 -20.777 1.00 79.94 201 LEU A C 1
ATOM 1535 O O . LEU A 1 201 ? 16.753 -1.480 -19.811 1.00 79.94 201 LEU A O 1
ATOM 1539 N N . VAL A 1 202 ? 17.528 0.463 -20.614 1.00 78.31 202 VAL A N 1
ATOM 1540 C CA . VAL A 1 202 ? 17.647 1.120 -19.302 1.00 78.31 202 VAL A CA 1
ATOM 1541 C C . VAL A 1 202 ? 16.271 1.269 -18.651 1.00 78.31 202 VAL A C 1
ATOM 1543 O O . VAL A 1 202 ? 16.091 0.883 -17.498 1.00 78.31 202 VAL A O 1
ATOM 1546 N N . VAL A 1 203 ? 15.263 1.732 -19.388 1.00 73.88 203 VAL A N 1
ATOM 1547 C CA . VAL A 1 203 ? 13.888 1.854 -18.884 1.00 73.88 203 VAL A CA 1
ATOM 1548 C C . VAL A 1 203 ? 13.316 0.483 -18.527 1.00 73.88 203 VAL A C 1
ATOM 1550 O O . VAL A 1 203 ? 12.786 0.317 -17.430 1.00 73.88 203 VAL A O 1
ATOM 1553 N N . GLY A 1 204 ? 13.479 -0.527 -19.386 1.00 70.06 204 GLY A N 1
ATOM 1554 C CA . GLY A 1 204 ? 13.003 -1.889 -19.128 1.00 70.06 204 GLY A CA 1
ATOM 1555 C C . GLY A 1 204 ? 13.612 -2.511 -17.868 1.00 70.06 204 GLY A C 1
ATOM 1556 O O . GLY A 1 204 ? 12.894 -3.132 -17.076 1.00 70.06 204 GLY A O 1
ATOM 1557 N N . THR A 1 205 ? 14.911 -2.289 -17.636 1.00 73.12 205 THR A N 1
ATOM 1558 C CA . THR A 1 205 ? 15.616 -2.756 -16.429 1.00 73.12 205 THR A CA 1
ATOM 1559 C C . THR A 1 205 ? 15.256 -1.970 -15.168 1.00 73.12 205 THR A C 1
ATOM 1561 O O . THR A 1 205 ? 15.183 -2.564 -14.092 1.00 73.12 205 THR A O 1
ATOM 1564 N N . LEU A 1 206 ? 15.005 -0.661 -15.261 1.00 67.81 206 LEU A N 1
ATOM 1565 C CA . LEU A 1 206 ? 14.606 0.169 -14.116 1.00 67.81 206 LEU A CA 1
ATOM 1566 C C . LEU A 1 206 ? 13.135 -0.018 -13.722 1.00 67.81 206 LEU A C 1
ATOM 1568 O O . LEU A 1 206 ? 12.818 0.039 -12.529 1.00 67.81 206 LEU A O 1
ATOM 1572 N N . ALA A 1 207 ? 12.266 -0.281 -14.700 1.00 62.34 207 ALA A N 1
ATOM 1573 C CA . ALA A 1 207 ? 10.848 -0.592 -14.516 1.00 62.34 207 ALA A CA 1
ATOM 1574 C C . ALA A 1 207 ? 10.606 -2.007 -13.962 1.00 62.34 207 ALA A C 1
ATOM 1576 O O . ALA A 1 207 ? 9.490 -2.327 -13.550 1.00 62.34 207 ALA A O 1
ATOM 1577 N N . ALA A 1 208 ? 11.650 -2.845 -13.919 1.00 63.59 208 ALA A N 1
ATOM 1578 C CA . ALA A 1 208 ? 11.581 -4.179 -13.349 1.00 63.59 208 ALA A CA 1
ATOM 1579 C C . ALA A 1 208 ? 11.061 -4.120 -11.895 1.00 63.59 208 ALA A C 1
ATOM 1581 O O . ALA A 1 208 ? 11.620 -3.376 -11.077 1.00 63.59 208 ALA A O 1
ATOM 1582 N N . PRO A 1 209 ? 10.018 -4.899 -11.539 1.00 60.59 209 PRO A N 1
ATOM 1583 C CA . PRO A 1 209 ? 9.433 -4.867 -10.203 1.00 60.59 209 PRO A CA 1
ATOM 1584 C C . PRO A 1 209 ? 10.471 -5.102 -9.093 1.00 60.59 209 PRO A C 1
ATOM 1586 O O . PRO A 1 209 ? 11.446 -5.822 -9.316 1.00 60.59 209 PRO A O 1
ATOM 1589 N N . PRO A 1 210 ? 10.258 -4.586 -7.868 1.00 56.41 210 PRO A N 1
ATOM 1590 C CA . PRO A 1 210 ? 11.183 -4.764 -6.742 1.00 56.41 210 PRO A CA 1
ATOM 1591 C C . PRO A 1 210 ? 11.559 -6.223 -6.450 1.00 56.41 210 PRO A C 1
ATOM 1593 O O . PRO A 1 210 ? 12.701 -6.488 -6.094 1.00 56.41 210 PRO A O 1
ATOM 1596 N N . VAL A 1 211 ? 10.670 -7.184 -6.729 1.00 49.50 211 VAL A N 1
ATOM 1597 C CA . VAL A 1 211 ? 10.964 -8.631 -6.685 1.00 49.50 211 VAL A CA 1
ATOM 1598 C C . VAL A 1 211 ? 12.190 -8.996 -7.540 1.00 49.50 211 VAL A C 1
ATOM 1600 O O . VAL A 1 211 ? 13.028 -9.791 -7.118 1.00 49.50 211 VAL A O 1
ATOM 1603 N N . MET A 1 212 ? 12.372 -8.374 -8.711 1.00 50.09 212 MET A N 1
ATOM 1604 C CA . MET A 1 212 ? 13.577 -8.543 -9.530 1.00 50.09 212 MET A CA 1
ATOM 1605 C C . MET A 1 212 ? 14.805 -7.861 -8.936 1.00 50.09 212 MET A C 1
ATOM 1607 O O . MET A 1 212 ? 15.909 -8.355 -9.142 1.00 50.09 212 MET A O 1
ATOM 1611 N N . ARG A 1 213 ? 14.656 -6.763 -8.184 1.00 56.91 213 ARG A N 1
ATOM 1612 C CA . ARG A 1 213 ? 15.779 -6.174 -7.435 1.00 56.91 213 ARG A CA 1
ATOM 1613 C C . ARG A 1 213 ? 16.235 -7.126 -6.339 1.00 56.91 213 ARG A C 1
ATOM 1615 O O . ARG A 1 213 ? 17.435 -7.312 -6.196 1.00 56.91 213 ARG A O 1
ATOM 1622 N N . THR A 1 214 ? 15.315 -7.816 -5.670 1.00 54.78 214 THR A N 1
ATOM 1623 C CA . THR A 1 214 ? 15.632 -8.855 -4.681 1.00 54.78 214 THR A CA 1
ATOM 1624 C C . THR A 1 214 ? 16.261 -10.088 -5.331 1.00 54.78 214 THR A C 1
ATOM 1626 O O . THR A 1 214 ? 17.247 -10.613 -4.822 1.00 54.78 214 THR A O 1
ATOM 1629 N N . VAL A 1 215 ? 15.770 -10.541 -6.492 1.00 52.12 215 VAL A N 1
ATOM 1630 C CA . VAL A 1 215 ? 16.400 -11.636 -7.259 1.00 52.12 215 VAL A CA 1
ATOM 1631 C C . VAL A 1 215 ? 17.784 -11.227 -7.767 1.00 52.12 215 VAL A C 1
ATOM 1633 O O . VAL A 1 215 ? 18.727 -12.002 -7.638 1.00 52.12 215 VAL A O 1
ATOM 1636 N N . ARG A 1 216 ? 17.945 -9.994 -8.260 1.00 50.94 216 ARG A N 1
ATOM 1637 C CA . ARG A 1 216 ? 19.233 -9.418 -8.665 1.00 50.94 216 ARG A CA 1
ATOM 1638 C C . ARG A 1 216 ? 20.183 -9.303 -7.480 1.00 50.94 216 ARG A C 1
ATOM 1640 O O . ARG A 1 216 ? 21.328 -9.703 -7.609 1.00 50.94 216 ARG A O 1
ATOM 1647 N N . GLN A 1 217 ? 19.731 -8.826 -6.325 1.00 64.50 217 GLN A N 1
ATOM 1648 C CA . GLN A 1 217 ? 20.532 -8.752 -5.101 1.00 64.50 217 GLN A CA 1
ATOM 1649 C C . GLN A 1 217 ? 20.929 -10.142 -4.601 1.00 64.50 217 GLN A C 1
ATOM 1651 O O . GLN A 1 217 ? 22.090 -10.350 -4.274 1.00 64.50 217 GLN A O 1
ATOM 1656 N N . ARG A 1 218 ? 20.021 -11.125 -4.625 1.00 58.78 218 ARG A N 1
ATOM 1657 C CA . ARG A 1 218 ? 20.334 -12.527 -4.300 1.00 58.78 218 ARG A CA 1
ATOM 1658 C C . ARG A 1 218 ? 21.315 -13.138 -5.299 1.00 58.78 218 ARG A C 1
ATOM 1660 O O . ARG A 1 218 ? 22.210 -13.873 -4.898 1.00 58.78 218 ARG A O 1
ATOM 1667 N N . HIS A 1 219 ? 21.176 -12.834 -6.587 1.00 52.47 219 HIS A N 1
ATOM 1668 C CA . HIS A 1 219 ? 22.098 -13.296 -7.621 1.00 52.47 219 HIS A CA 1
ATOM 1669 C C . HIS A 1 219 ? 23.480 -12.648 -7.468 1.00 52.47 219 HIS A C 1
ATOM 1671 O O . HIS A 1 219 ? 24.479 -13.356 -7.458 1.00 52.47 219 HIS A O 1
ATOM 1677 N N . LEU A 1 220 ? 23.546 -11.334 -7.245 1.00 60.62 220 LEU A N 1
ATOM 1678 C CA . LEU A 1 220 ? 24.788 -10.609 -6.966 1.00 60.62 220 LEU A CA 1
ATOM 1679 C C . LEU A 1 220 ? 25.455 -11.099 -5.678 1.00 60.62 220 LEU A C 1
ATOM 1681 O O . LEU A 1 220 ? 26.665 -11.288 -5.669 1.00 60.62 220 LEU A O 1
ATOM 1685 N N . ALA A 1 221 ? 24.682 -11.377 -4.626 1.00 63.69 221 ALA A N 1
ATOM 1686 C CA . ALA A 1 221 ? 25.189 -11.963 -3.389 1.00 63.69 221 ALA A CA 1
ATOM 1687 C C . ALA A 1 221 ? 25.756 -13.375 -3.616 1.00 63.69 221 ALA A C 1
ATOM 1689 O O . ALA A 1 221 ? 26.822 -13.692 -3.099 1.00 63.69 221 ALA A O 1
ATOM 1690 N N . ARG A 1 222 ? 25.105 -14.207 -4.444 1.00 66.06 222 ARG A N 1
ATOM 1691 C CA . ARG A 1 222 ? 25.633 -15.526 -4.839 1.00 66.06 222 ARG A CA 1
ATOM 1692 C C . ARG A 1 222 ? 26.913 -15.414 -5.664 1.00 66.06 222 ARG A C 1
ATOM 1694 O O . ARG A 1 222 ? 27.860 -16.144 -5.407 1.00 66.06 222 ARG A O 1
ATOM 1701 N N . VAL A 1 223 ? 26.968 -14.494 -6.626 1.00 69.62 223 VAL A N 1
ATOM 1702 C CA . VAL A 1 223 ? 28.169 -14.252 -7.444 1.00 69.62 223 VAL A CA 1
ATOM 1703 C C . VAL A 1 223 ? 29.319 -13.712 -6.587 1.00 69.62 223 VAL A C 1
ATOM 1705 O O . VAL A 1 223 ? 30.460 -14.134 -6.764 1.00 69.62 223 VAL A O 1
ATOM 1708 N N . ALA A 1 224 ? 29.034 -12.827 -5.628 1.00 68.00 224 ALA A N 1
ATOM 1709 C CA . ALA A 1 224 ? 30.016 -12.340 -4.664 1.00 68.00 224 ALA A CA 1
ATOM 1710 C C . ALA A 1 224 ? 30.540 -13.475 -3.768 1.00 68.00 224 ALA A C 1
ATOM 1712 O O . ALA A 1 224 ? 31.752 -13.606 -3.615 1.00 68.00 224 ALA A O 1
ATOM 1713 N N . ALA A 1 225 ? 29.652 -14.339 -3.264 1.00 67.50 225 ALA A N 1
ATOM 1714 C CA . ALA A 1 225 ? 30.023 -15.505 -2.463 1.00 67.50 225 ALA A CA 1
ATOM 1715 C C . ALA A 1 225 ? 30.918 -16.487 -3.244 1.00 67.50 225 ALA A C 1
ATOM 1717 O O . ALA A 1 225 ? 31.952 -16.918 -2.733 1.00 67.50 225 ALA A O 1
ATOM 1718 N N . LEU A 1 226 ? 30.582 -16.770 -4.509 1.00 71.56 226 LEU A N 1
ATOM 1719 C CA . LEU A 1 226 ? 31.373 -17.638 -5.391 1.00 71.56 226 LEU A CA 1
ATOM 1720 C C . LEU A 1 226 ? 32.766 -17.062 -5.704 1.00 71.56 226 LEU A C 1
ATOM 1722 O O . LEU A 1 226 ? 33.742 -17.808 -5.786 1.00 71.56 226 LEU A O 1
ATOM 1726 N N . ARG A 1 227 ? 32.885 -15.734 -5.836 1.00 67.44 227 ARG A N 1
ATOM 1727 C CA . ARG A 1 227 ? 34.182 -15.056 -6.004 1.00 67.44 227 ARG A CA 1
ATOM 1728 C C . ARG A 1 227 ? 35.021 -15.068 -4.727 1.00 67.44 227 ARG A C 1
ATOM 1730 O O . ARG A 1 227 ? 36.228 -15.268 -4.811 1.00 67.44 227 ARG A O 1
ATOM 1737 N N . SER A 1 228 ? 34.409 -14.901 -3.552 1.00 67.25 228 SER A N 1
ATOM 1738 C CA . SER A 1 228 ? 35.134 -15.010 -2.277 1.00 67.25 228 SER A CA 1
ATOM 1739 C C . SER A 1 228 ? 35.630 -16.430 -1.998 1.00 67.25 228 SER A C 1
ATOM 1741 O O . SER A 1 228 ? 36.730 -16.596 -1.477 1.00 67.25 228 SER A O 1
ATOM 1743 N N . SER A 1 229 ? 34.878 -17.463 -2.398 1.00 62.19 229 SER A N 1
ATOM 1744 C CA . SER A 1 229 ? 35.333 -18.852 -2.270 1.00 62.19 229 SER A CA 1
ATOM 1745 C C . SER A 1 229 ? 36.467 -19.191 -3.240 1.00 62.19 229 SER A C 1
ATOM 1747 O O . SER A 1 229 ? 37.378 -19.922 -2.863 1.00 62.19 229 SER A O 1
ATOM 1749 N N . SER A 1 230 ? 36.473 -18.632 -4.459 1.00 59.72 230 SER A N 1
ATOM 1750 C CA . SER A 1 230 ? 37.571 -18.871 -5.407 1.00 59.72 230 SER A CA 1
ATOM 1751 C C . SER A 1 230 ? 38.852 -18.117 -5.033 1.00 59.72 230 SER A C 1
ATOM 1753 O O . SER A 1 230 ? 39.941 -18.629 -5.271 1.00 59.72 230 SER A O 1
ATOM 1755 N N . SER A 1 231 ? 38.759 -16.929 -4.415 1.00 56.19 231 SER A N 1
ATOM 1756 C CA . SER A 1 231 ? 39.946 -16.199 -3.939 1.00 56.19 231 SER A CA 1
ATOM 1757 C C . SER A 1 231 ? 40.546 -16.789 -2.660 1.00 56.19 231 SER A C 1
ATOM 1759 O O . SER A 1 231 ? 41.730 -16.596 -2.406 1.00 56.19 231 SER A O 1
ATOM 1761 N N . ALA A 1 232 ? 39.740 -17.470 -1.838 1.00 56.97 232 ALA A N 1
ATOM 1762 C CA . ALA A 1 232 ? 40.221 -18.193 -0.662 1.00 56.97 232 ALA A CA 1
ATOM 1763 C C . ALA A 1 232 ? 40.951 -19.491 -1.050 1.00 56.97 232 ALA A C 1
ATOM 1765 O O . ALA A 1 232 ? 41.966 -19.814 -0.444 1.00 56.97 232 ALA A O 1
ATOM 1766 N N . ALA A 1 233 ? 40.482 -20.186 -2.092 1.00 55.72 233 ALA A N 1
ATOM 1767 C CA . ALA A 1 233 ? 41.130 -21.393 -2.607 1.00 55.72 233 ALA A CA 1
ATOM 1768 C C . ALA A 1 233 ? 42.491 -21.111 -3.274 1.00 55.72 233 ALA A C 1
ATOM 1770 O O . ALA A 1 233 ? 43.410 -21.899 -3.117 1.00 55.72 233 ALA A O 1
ATOM 1771 N N . GLY A 1 234 ? 42.657 -19.970 -3.954 1.00 51.69 234 GLY A N 1
ATOM 1772 C CA . GLY A 1 234 ? 43.924 -19.590 -4.603 1.00 51.69 234 GLY A CA 1
ATOM 1773 C C . GLY A 1 234 ? 44.980 -18.936 -3.698 1.00 51.69 234 GLY A C 1
ATOM 1774 O O . GLY A 1 234 ? 45.987 -18.461 -4.206 1.00 51.69 234 GLY A O 1
ATOM 1775 N N . ARG A 1 235 ? 44.741 -18.834 -2.382 1.00 51.69 235 ARG A N 1
ATOM 1776 C CA . ARG A 1 235 ? 45.707 -18.327 -1.379 1.00 51.69 235 ARG A CA 1
ATOM 1777 C C . ARG A 1 235 ? 46.292 -19.427 -0.490 1.00 51.69 235 ARG A C 1
ATOM 1779 O O . ARG A 1 235 ? 47.048 -19.114 0.425 1.00 51.69 235 ARG A O 1
ATOM 1786 N N . ALA A 1 236 ? 45.864 -20.669 -0.704 1.00 51.09 236 ALA A N 1
ATOM 1787 C CA . ALA A 1 236 ? 46.311 -21.837 0.045 1.00 51.09 236 ALA A CA 1
ATOM 1788 C C . ALA A 1 236 ? 47.469 -22.591 -0.643 1.00 51.09 236 ALA A C 1
ATOM 1790 O O . ALA A 1 236 ? 47.909 -23.600 -0.097 1.00 51.09 236 ALA A O 1
ATOM 1791 N N . ASP A 1 237 ? 47.959 -22.076 -1.776 1.00 45.47 237 ASP A N 1
ATOM 1792 C CA . ASP A 1 237 ? 49.182 -22.504 -2.470 1.00 45.47 237 ASP A CA 1
ATOM 1793 C C . ASP A 1 237 ? 50.276 -21.434 -2.305 1.00 45.47 237 ASP A C 1
ATOM 1795 O O . ASP A 1 237 ? 51.468 -21.810 -2.219 1.00 45.47 237 ASP A O 1
#

Organism: NCBI:txid931535

pLDDT: mean 75.45, std 14.99, range [42.56, 96.75]

Sequence (237 aa):
MLLTPNHGRYDGKLIRRRYEGSSVEIGAEGITWTPPSYRAYNHGRFSVTIGDLPGRAHAVTKIRTAFPSRSSAGEINRYVVTDTTGAILGSFPSGEGVTGSSLPEHVAGWYPMPAVRKAVEDAGLRWDDRDFTGDDKALDTAFPGAVPHLRTLHRAAWVQSLIYLVGGVVFVGMAVGWAADGGWGRFVFPVIVGLLGVEFLVVGTLAAPPVMRTVRQRHLARVAALRSSSSAAGRAD

Radius of gyration: 24.17 Å; chains: 1; bounding box: 67×45×70 Å

Secondary structure (DSSP, 8-state):
-EE-----SS-TTHHHHHSTT-EEEE-SSEEEEEPPSSGGG-PPPEEEEBSSSTTSB-EEEEEEEEE--SS--EEEEEEEEE-TT--EEEEEEEEEEES----HHHHHT-S-HHHHHHHHHHTTPEEEEEE-TT-HHHHHHHSTTSSTTHHHHHHHHHHHHHHHHHHHHHHHHHHHHHHHT--GGGTHHHHHHHHHHHHHHHHHHHSS-HHHHHHHHHHHHHHHHHHHHHHHHTT--